Protein AF-A0A933F897-F1 (afdb_monomer_lite)

Foldseek 3Di:
DDDDDDDDDDDPDPPPPPPPADDDDDPPAACQCVDQQQPQPRHQPQDPVDTRNDPVSFAVPPPDDDPEPPRGPDHPACVSQLHPSHQVAQDPLNLAGHDVLLCQACQQPPLQNWQCADDPVQGNNFHGTGDSVCRNGPLSFADNSFEADPVGTAPPRGHDFFVSSVQSCQCCPPDNHRLVVQLVAPFFFCQVPDGPLDDSPCPLPQQSCACPDVHSNHDTPQQQASRSRAHADPDDDAPFFDGSRRAQHKFWDWDFDAQQDDIDIDIDHSNPRPGDTQVRSVLSNQAVSHHHDAADPVRDGRDGLCNQQRPNHPAHQQRPAFAPCQPPDPVVDDPPDGRGGHDYPQVFQAELDPVDTDNGHYNEPNNGVDHPVD

pLDDT: mean 85.96, std 16.05, range [32.41, 97.12]

Sequence (374 aa):
MTRGARGIGIAVLAAALVAGGARPAGPTGGVYPQARHGNPTTGVNRTAEWPVGSCEQCHVQHGGGSPNAFALFAPNTNALCATAGCHGAPAANRIYQGPATYDGSSHATSTVVVWPGPDPTVDGSAPPAKRSGDAGKCVNCHTPHGYADGMGLIPSQVFSREEKLCVVCHDGSPAAENVKADLAKTYRHPTGTVTGRHDQAEDGTAARYGASPTNNRHAECVDCHNVHVARADAGPLPPPAASNRLLGVGRVAVTNGAAGMVLLYTYRGPADLSPAQEYEVCFKCHSSWTTLPAGTPSGGTPRDKALQFNPNNPSYHPVEAAGKNPNISAGAFVNNWGPAKLMYCTDCHTSDSTALRGPHGSLYNYILKLDYRA

Structure (mmCIF, N/CA/C/O backbone):
data_AF-A0A933F897-F1
#
_entry.id   AF-A0A933F897-F1
#
loop_
_atom_site.group_PDB
_atom_site.id
_atom_site.type_symbol
_atom_site.label_atom_id
_atom_site.label_alt_id
_atom_site.label_comp_id
_atom_site.label_asym_id
_atom_site.label_entity_id
_atom_site.label_seq_id
_atom_site.pdbx_PDB_ins_code
_atom_site.Cartn_x
_atom_site.Cartn_y
_atom_site.Cartn_z
_atom_site.occupancy
_atom_site.B_iso_or_equiv
_atom_site.auth_seq_id
_atom_site.auth_comp_id
_atom_site.auth_asym_id
_atom_site.auth_atom_id
_atom_site.pdbx_PDB_mod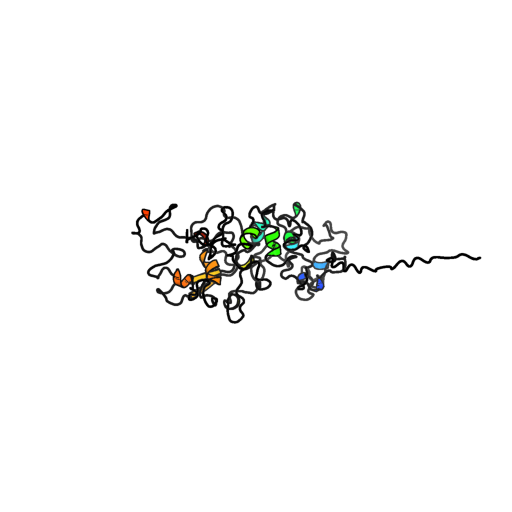el_num
ATOM 1 N N . MET A 1 1 ? -38.521 -41.770 -70.990 1.00 45.47 1 MET A N 1
ATOM 2 C CA . MET A 1 1 ? -37.197 -42.326 -70.644 1.00 45.47 1 MET A CA 1
ATOM 3 C C . MET A 1 1 ? -36.180 -41.209 -70.747 1.00 45.47 1 MET A C 1
ATOM 5 O O . MET A 1 1 ? -35.883 -40.839 -71.866 1.00 45.47 1 MET A O 1
ATOM 9 N N . THR A 1 2 ? -35.707 -40.674 -69.621 1.00 37.12 2 THR A N 1
ATOM 10 C CA . THR A 1 2 ? -34.327 -40.192 -69.401 1.00 37.12 2 THR A CA 1
ATOM 11 C C . THR A 1 2 ? -34.228 -39.674 -67.966 1.00 37.12 2 THR A C 1
ATOM 13 O O . THR A 1 2 ? -35.107 -38.979 -67.467 1.00 37.12 2 THR A O 1
ATOM 16 N N . ARG A 1 3 ? -33.184 -40.139 -67.279 1.00 37.88 3 ARG A N 1
ATOM 17 C CA . ARG A 1 3 ? -32.820 -39.847 -65.889 1.00 37.88 3 ARG A CA 1
ATOM 18 C C . ARG A 1 3 ? -31.933 -38.599 -65.818 1.00 37.88 3 ARG A C 1
ATOM 20 O O . ARG A 1 3 ? -31.200 -38.332 -66.762 1.00 37.88 3 ARG A O 1
ATOM 27 N N . GLY A 1 4 ? -31.870 -38.002 -64.626 1.00 33.34 4 GLY A N 1
ATOM 28 C CA . GLY A 1 4 ? -30.738 -37.196 -64.141 1.00 33.34 4 GLY A CA 1
ATOM 29 C C . GLY A 1 4 ? -31.162 -35.781 -63.739 1.00 33.34 4 GLY A C 1
ATOM 30 O O . GLY A 1 4 ? -31.937 -35.163 -64.446 1.00 33.34 4 GLY A O 1
ATOM 31 N N . ALA A 1 5 ? -30.739 -35.192 -62.626 1.00 37.66 5 ALA A N 1
ATOM 32 C CA . ALA A 1 5 ? -29.882 -35.622 -61.531 1.00 37.66 5 ALA A CA 1
ATOM 33 C C . ALA A 1 5 ? -30.253 -34.763 -60.304 1.00 37.66 5 ALA A C 1
ATOM 35 O O . ALA A 1 5 ? -30.654 -33.609 -60.446 1.00 37.66 5 ALA A O 1
ATOM 36 N N . ARG A 1 6 ? -30.146 -35.327 -59.096 1.00 42.31 6 ARG A N 1
ATOM 37 C CA . ARG A 1 6 ? -30.363 -34.602 -57.836 1.00 42.31 6 ARG A CA 1
ATOM 38 C C . ARG A 1 6 ? -29.126 -33.753 -57.529 1.00 42.31 6 ARG A C 1
ATOM 40 O O . ARG A 1 6 ? -28.065 -34.313 -57.277 1.00 42.31 6 ARG A O 1
ATOM 47 N N . GLY A 1 7 ? -29.272 -32.430 -57.530 1.00 34.19 7 GLY A N 1
ATOM 48 C CA . GLY A 1 7 ? -28.288 -31.504 -56.970 1.00 34.19 7 GLY A CA 1
ATOM 49 C C . GLY A 1 7 ? -28.563 -31.288 -55.484 1.00 34.19 7 GLY A C 1
ATOM 50 O O . GLY A 1 7 ? -29.601 -30.743 -55.120 1.00 34.19 7 GLY A O 1
ATOM 51 N N . ILE A 1 8 ? -27.651 -31.748 -54.629 1.00 39.06 8 ILE A N 1
ATOM 52 C CA . ILE A 1 8 ? -27.631 -31.460 -53.192 1.00 39.06 8 ILE A CA 1
ATOM 53 C C . ILE A 1 8 ? -26.951 -30.097 -53.024 1.00 39.06 8 ILE A C 1
ATOM 55 O O . ILE A 1 8 ? -25.754 -29.970 -53.269 1.00 39.06 8 ILE A O 1
ATOM 59 N N . GLY A 1 9 ? -27.714 -29.072 -52.642 1.00 33.84 9 GLY A N 1
ATOM 60 C CA . GLY A 1 9 ? -27.171 -27.770 -52.261 1.00 33.84 9 GLY A CA 1
ATOM 61 C C . GLY A 1 9 ? -26.610 -27.829 -50.842 1.00 33.84 9 GLY A C 1
ATOM 62 O O . GLY A 1 9 ? -27.370 -27.912 -49.881 1.00 33.84 9 GLY A O 1
ATOM 63 N N . ILE A 1 10 ? -25.285 -27.801 -50.711 1.00 37.53 10 ILE A N 1
ATOM 64 C CA . ILE A 1 10 ? -24.594 -27.620 -49.431 1.00 37.53 10 ILE A CA 1
ATOM 65 C C . ILE A 1 10 ? -24.636 -26.125 -49.103 1.00 37.53 10 ILE A C 1
ATOM 67 O O . ILE A 1 10 ? -23.970 -25.320 -49.752 1.00 37.53 10 ILE A O 1
ATOM 71 N N . ALA A 1 11 ? -25.436 -25.747 -48.106 1.00 36.59 11 ALA A N 1
ATOM 72 C CA . ALA A 1 11 ? -25.393 -24.414 -47.521 1.00 36.59 11 ALA A CA 1
ATOM 73 C C . ALA A 1 11 ? -24.125 -24.293 -46.662 1.00 36.59 11 ALA A C 1
ATOM 75 O O . ALA A 1 11 ? -24.019 -24.904 -45.599 1.00 36.59 11 ALA A O 1
ATOM 76 N N . VAL A 1 12 ? -23.146 -23.520 -47.134 1.00 36.25 12 VAL A N 1
ATOM 77 C CA . VAL A 1 12 ? -21.970 -23.140 -46.345 1.00 36.25 12 VAL A CA 1
ATOM 78 C C . VAL A 1 12 ? -22.403 -22.049 -45.368 1.00 36.25 12 VAL A C 1
ATOM 80 O O . VAL A 1 12 ? -22.526 -20.882 -45.732 1.00 36.25 12 VAL A O 1
ATOM 83 N N . LEU A 1 13 ? -22.667 -22.437 -44.120 1.00 36.25 13 LEU A N 1
ATOM 84 C CA . LEU A 1 13 ? -22.818 -21.498 -43.013 1.00 36.25 13 LEU A CA 1
ATOM 85 C C . LEU A 1 13 ? -21.415 -20.989 -42.645 1.00 36.25 13 LEU A C 1
ATOM 87 O O . LEU A 1 13 ? -20.640 -21.686 -41.990 1.00 36.25 13 LEU A O 1
ATOM 91 N N . ALA A 1 14 ? -21.064 -19.786 -43.096 1.00 34.56 14 ALA A N 1
ATOM 92 C CA . ALA A 1 14 ? -19.875 -19.088 -42.625 1.00 34.56 14 ALA A CA 1
ATOM 93 C C . ALA A 1 14 ? -20.117 -18.629 -41.179 1.00 34.56 14 ALA A C 1
ATOM 95 O O . ALA A 1 14 ? -20.643 -17.546 -40.928 1.00 34.56 14 ALA A O 1
ATOM 96 N N . ALA A 1 15 ? -19.767 -19.479 -40.215 1.00 36.22 15 ALA A N 1
ATOM 97 C CA . ALA A 1 15 ? -19.664 -19.084 -38.820 1.00 36.22 15 ALA A CA 1
ATOM 98 C C . ALA A 1 15 ? -18.455 -18.149 -38.677 1.00 36.22 15 ALA A C 1
ATOM 100 O O . ALA A 1 15 ? -17.307 -18.590 -38.637 1.00 36.22 15 ALA A O 1
ATOM 101 N N . ALA A 1 16 ? -18.713 -16.844 -38.625 1.00 35.09 16 ALA A N 1
ATOM 102 C CA . ALA A 1 16 ? -17.727 -15.869 -38.193 1.00 35.09 16 ALA A CA 1
ATOM 103 C C . ALA A 1 16 ? -17.444 -16.098 -36.699 1.00 35.09 16 ALA A C 1
ATOM 105 O O . ALA A 1 16 ? -18.127 -15.556 -35.831 1.00 35.09 16 ALA A O 1
ATOM 106 N N . LEU A 1 17 ? -16.442 -16.928 -36.392 1.00 32.41 17 LEU A N 1
ATOM 107 C CA . LEU A 1 17 ? -15.796 -16.897 -35.085 1.00 32.41 17 LEU A CA 1
ATOM 108 C C . LEU A 1 17 ? -15.146 -15.519 -34.935 1.00 32.41 17 LEU A C 1
ATOM 110 O O . LEU A 1 17 ? -14.070 -15.262 -35.477 1.00 32.41 17 LEU A O 1
ATOM 114 N N . VAL A 1 18 ? -15.784 -14.634 -34.173 1.00 37.69 18 VAL A N 1
ATOM 115 C CA . VAL A 1 18 ? -15.101 -13.479 -33.590 1.00 37.69 18 VAL A CA 1
ATOM 116 C C . VAL A 1 18 ? -14.197 -14.028 -32.489 1.00 37.69 18 VAL A C 1
ATOM 118 O O . VAL A 1 18 ? -14.556 -14.085 -31.317 1.00 37.69 18 VAL A O 1
ATOM 121 N N . ALA A 1 19 ? -13.019 -14.500 -32.890 1.00 36.09 19 ALA A N 1
ATOM 122 C CA . ALA A 1 19 ? -11.925 -14.776 -31.980 1.00 36.09 19 ALA A CA 1
ATOM 123 C C . ALA A 1 19 ? -11.393 -13.431 -31.464 1.00 36.09 19 ALA A C 1
ATOM 125 O O . ALA A 1 19 ? -10.457 -12.855 -32.016 1.00 36.09 19 ALA A O 1
ATOM 126 N N . GLY A 1 20 ? -12.007 -12.919 -30.398 1.00 37.62 20 GLY A N 1
ATOM 127 C CA . GLY A 1 20 ? -11.440 -11.876 -29.546 1.00 37.62 20 GLY A CA 1
ATOM 128 C C . GLY A 1 20 ? -10.294 -12.439 -28.707 1.00 37.62 20 GLY A C 1
ATOM 129 O O . GLY A 1 20 ? -10.369 -12.457 -27.486 1.00 37.62 20 GLY A O 1
ATOM 130 N N . GLY A 1 21 ? -9.262 -12.972 -29.360 1.00 36.97 21 GLY A N 1
ATOM 131 C CA . GLY A 1 21 ? -8.013 -13.334 -28.705 1.00 36.97 21 GLY A CA 1
ATOM 132 C C . GLY A 1 21 ? -7.149 -12.088 -28.577 1.00 36.97 21 GLY A C 1
ATOM 133 O O . GLY A 1 21 ? -6.822 -11.461 -29.588 1.00 36.97 21 GLY A O 1
ATOM 134 N N . ALA A 1 22 ? -6.770 -11.727 -27.351 1.00 45.41 22 ALA A N 1
ATOM 135 C CA . ALA A 1 22 ? -5.678 -10.793 -27.117 1.00 45.41 22 ALA A CA 1
ATOM 136 C C . ALA A 1 22 ? -4.464 -11.257 -27.938 1.00 45.41 22 ALA A C 1
ATOM 138 O O . ALA A 1 22 ? -3.959 -12.367 -27.763 1.00 45.41 22 ALA A O 1
ATOM 139 N N . ARG A 1 23 ? -4.044 -10.439 -28.907 1.00 37.47 23 ARG A N 1
ATOM 140 C CA . ARG A 1 23 ? -2.902 -10.758 -29.765 1.00 37.47 23 ARG A CA 1
ATOM 141 C C . ARG A 1 23 ? -1.636 -10.764 -28.901 1.00 37.47 23 ARG A C 1
ATOM 143 O O . ARG A 1 23 ? -1.352 -9.735 -28.286 1.00 37.47 23 ARG A O 1
ATOM 150 N N . PRO A 1 24 ? -0.845 -11.851 -28.868 1.00 41.50 24 PRO A N 1
ATOM 151 C CA . PRO A 1 24 ? 0.488 -11.774 -28.297 1.00 41.50 24 PRO A CA 1
ATOM 152 C C . PRO A 1 24 ? 1.310 -10.815 -29.164 1.00 41.50 24 PRO A C 1
ATOM 154 O O . PRO A 1 24 ? 1.259 -10.869 -30.395 1.00 41.50 24 PRO A O 1
ATOM 157 N N . ALA A 1 25 ? 2.004 -9.888 -28.506 1.00 40.69 25 ALA A N 1
ATOM 158 C CA . ALA A 1 25 ? 2.788 -8.840 -29.140 1.00 40.69 25 ALA A CA 1
ATOM 159 C C . ALA A 1 25 ? 3.756 -9.420 -30.188 1.00 40.69 25 ALA A C 1
ATOM 161 O O . ALA A 1 25 ? 4.608 -10.250 -29.873 1.00 40.69 25 ALA A O 1
ATOM 162 N N . GLY A 1 26 ? 3.607 -8.974 -31.437 1.00 34.28 26 GLY A N 1
ATOM 163 C CA . GLY A 1 26 ? 4.584 -9.215 -32.493 1.00 34.28 26 GLY A CA 1
ATOM 164 C C . GLY A 1 26 ? 5.838 -8.342 -32.326 1.00 34.28 26 GLY A C 1
ATOM 165 O O . GLY A 1 26 ? 5.839 -7.416 -31.511 1.00 34.28 26 GLY A O 1
ATOM 166 N N . PRO A 1 27 ? 6.893 -8.583 -33.129 1.00 38.44 27 PRO A N 1
ATOM 167 C CA . PRO A 1 27 ? 8.200 -7.922 -33.010 1.00 38.44 27 PRO A CA 1
ATOM 168 C C . PRO A 1 27 ? 8.168 -6.421 -33.345 1.00 38.44 27 PRO A C 1
ATOM 170 O O . PRO A 1 27 ? 9.154 -5.721 -33.150 1.00 38.44 27 PRO A O 1
ATOM 173 N N . THR A 1 28 ? 7.030 -5.913 -33.820 1.00 38.84 28 THR A N 1
ATOM 174 C CA . THR A 1 28 ? 6.730 -4.489 -33.968 1.00 38.84 28 THR A CA 1
ATOM 175 C C . THR A 1 28 ? 5.799 -4.037 -32.839 1.00 38.84 28 THR A C 1
ATOM 177 O O . THR A 1 28 ? 4.577 -4.030 -32.970 1.00 38.84 28 THR A O 1
ATOM 180 N N . GLY A 1 29 ? 6.400 -3.663 -31.713 1.00 46.06 29 GLY A N 1
ATOM 181 C CA . GLY A 1 29 ? 6.014 -2.457 -30.980 1.00 46.06 29 GLY A CA 1
ATOM 182 C C . GLY A 1 29 ? 4.789 -2.462 -30.067 1.00 46.06 29 GLY A C 1
ATOM 183 O O . GLY A 1 29 ? 4.593 -1.432 -29.440 1.00 46.06 29 GLY A O 1
ATOM 184 N N . GLY A 1 30 ? 4.015 -3.545 -29.920 1.00 72.75 30 GLY A N 1
ATOM 185 C CA . GLY A 1 30 ? 2.978 -3.671 -28.872 1.00 72.75 30 GLY A CA 1
ATOM 186 C C . GLY A 1 30 ? 2.234 -2.360 -28.542 1.00 72.75 30 GLY A C 1
ATOM 187 O O . GLY A 1 30 ? 1.770 -1.659 -29.436 1.00 72.75 30 GLY A O 1
ATOM 188 N N . VAL A 1 31 ? 2.171 -2.003 -27.257 1.00 90.75 31 VAL A N 1
ATOM 189 C CA . VAL A 1 31 ? 1.719 -0.677 -26.787 1.00 90.75 31 VAL A CA 1
ATOM 190 C C . VAL A 1 31 ? 2.885 0.236 -26.385 1.00 90.75 31 VAL A C 1
ATOM 192 O O . VAL A 1 31 ? 2.681 1.287 -25.780 1.00 90.75 31 VAL A O 1
ATOM 195 N N . TYR A 1 32 ? 4.120 -0.144 -26.724 1.00 93.44 32 TYR A N 1
ATOM 196 C CA . TYR A 1 32 ? 5.330 0.506 -26.222 1.00 93.44 32 TYR A CA 1
ATOM 197 C C . TYR A 1 32 ? 5.443 1.991 -26.593 1.00 93.44 32 TYR A C 1
ATOM 199 O O . TYR A 1 32 ? 5.700 2.778 -25.684 1.00 93.44 32 TYR A O 1
ATOM 207 N N . PRO A 1 33 ? 5.174 2.429 -27.843 1.00 92.00 33 PRO A N 1
ATOM 208 C CA . PRO A 1 33 ? 5.218 3.853 -28.194 1.00 92.00 33 PRO A CA 1
ATOM 209 C C . PRO A 1 33 ? 4.235 4.726 -27.402 1.00 92.00 33 PRO A C 1
ATOM 211 O O . PRO A 1 33 ? 4.398 5.939 -27.329 1.00 92.00 33 PRO A O 1
ATOM 214 N N . GLN A 1 34 ? 3.192 4.118 -26.833 1.00 92.25 34 GLN A N 1
ATOM 215 C CA . GLN A 1 34 ? 2.189 4.799 -26.016 1.00 92.25 34 GLN A CA 1
ATOM 216 C C . GLN A 1 34 ? 2.521 4.679 -24.518 1.00 92.25 34 GLN A C 1
ATOM 218 O O . GLN A 1 34 ? 2.061 5.471 -23.696 1.00 92.25 34 GLN A O 1
ATOM 223 N N . ALA A 1 35 ? 3.323 3.679 -24.155 1.00 93.50 35 ALA A N 1
ATOM 224 C CA . ALA A 1 35 ? 3.770 3.433 -22.801 1.00 93.50 35 ALA A CA 1
ATOM 225 C C . ALA A 1 35 ? 4.760 4.504 -22.329 1.00 93.50 35 ALA A C 1
ATOM 227 O O . ALA A 1 35 ? 5.479 5.119 -23.117 1.00 93.50 35 ALA A O 1
ATOM 228 N N . ARG A 1 36 ? 4.868 4.675 -21.003 1.00 92.00 36 ARG A N 1
ATOM 229 C CA . ARG A 1 36 ? 5.786 5.664 -20.412 1.00 92.00 36 ARG A CA 1
ATOM 230 C C . ARG A 1 36 ? 7.223 5.472 -20.882 1.00 92.00 36 ARG A C 1
ATOM 232 O O . ARG A 1 36 ? 7.874 6.465 -21.160 1.00 92.00 36 ARG A O 1
ATOM 239 N N . HIS A 1 37 ? 7.702 4.232 -21.005 1.00 94.38 37 HIS A N 1
ATOM 240 C CA . HIS A 1 37 ? 9.071 3.985 -21.463 1.00 94.38 37 HIS A CA 1
ATOM 241 C C . HIS A 1 37 ? 9.303 4.345 -22.928 1.00 94.38 37 HIS A C 1
ATOM 243 O O . HIS A 1 37 ? 10.388 4.825 -23.215 1.00 94.38 37 HIS A O 1
ATOM 249 N N . GLY A 1 38 ? 8.333 4.157 -23.827 1.00 94.56 38 GLY A N 1
ATOM 250 C CA . GLY A 1 38 ? 8.493 4.488 -25.248 1.00 94.56 38 GLY A CA 1
ATOM 251 C C . GLY A 1 38 ? 8.169 5.940 -25.594 1.00 94.56 38 GLY A C 1
ATOM 252 O O . GLY A 1 38 ? 8.179 6.305 -26.766 1.00 94.56 38 GLY A O 1
ATOM 253 N N . ASN A 1 39 ? 7.863 6.781 -24.599 1.00 94.31 39 ASN A N 1
ATOM 254 C CA . ASN A 1 39 ? 7.566 8.187 -24.838 1.00 94.31 39 ASN A CA 1
ATOM 255 C C . ASN A 1 39 ? 8.830 8.931 -25.333 1.00 94.31 39 ASN A C 1
ATOM 257 O O . ASN A 1 39 ? 9.848 8.908 -24.641 1.00 94.31 39 ASN A O 1
ATOM 261 N N . PRO A 1 40 ? 8.776 9.655 -26.465 1.00 95.69 40 PRO A N 1
ATOM 262 C CA . PRO A 1 40 ? 9.951 10.302 -27.058 1.00 95.69 40 PRO A CA 1
ATOM 263 C C . PRO A 1 40 ? 10.465 11.528 -26.284 1.00 95.69 40 PRO A C 1
ATOM 265 O O . PRO A 1 40 ? 11.486 12.106 -26.643 1.00 95.69 40 PRO A O 1
ATOM 268 N N . THR A 1 41 ? 9.756 11.967 -25.244 1.00 94.50 41 THR A N 1
ATOM 269 C CA . THR A 1 41 ? 10.096 13.149 -24.438 1.00 94.50 41 THR A CA 1
ATOM 270 C C . THR A 1 41 ? 10.430 12.778 -22.998 1.00 94.50 41 THR A C 1
ATOM 272 O O . THR A 1 41 ? 11.355 13.336 -22.415 1.00 94.50 41 THR A O 1
ATOM 275 N N . THR A 1 42 ? 9.690 11.836 -22.415 1.00 91.75 42 THR A N 1
ATOM 276 C CA . THR A 1 42 ? 9.798 11.463 -20.994 1.00 91.75 42 THR A CA 1
ATOM 277 C C . THR A 1 42 ? 10.126 9.986 -20.778 1.00 91.75 42 THR A C 1
ATOM 279 O O . THR A 1 42 ? 10.001 9.498 -19.656 1.00 91.75 42 THR A O 1
ATOM 282 N N . GLY A 1 43 ? 10.427 9.249 -21.848 1.00 93.31 43 GLY A N 1
ATOM 283 C CA . GLY A 1 43 ? 10.676 7.814 -21.809 1.00 93.31 43 GLY A CA 1
ATOM 284 C C . GLY A 1 43 ? 12.055 7.434 -21.301 1.00 93.31 43 GLY A C 1
ATOM 285 O O . GLY A 1 43 ? 12.746 8.218 -20.651 1.00 93.31 43 GLY A O 1
ATOM 286 N N . VAL A 1 44 ? 12.447 6.189 -21.572 1.00 92.94 44 VAL A N 1
ATOM 287 C CA . VAL A 1 44 ? 13.756 5.684 -21.144 1.00 92.94 44 VAL A CA 1
ATOM 288 C C . VAL A 1 44 ? 14.873 6.521 -21.765 1.00 92.94 44 VAL A C 1
ATOM 290 O O . VAL A 1 44 ? 14.842 6.829 -22.954 1.00 92.94 44 VAL A O 1
ATOM 293 N N . ASN A 1 45 ? 15.853 6.909 -20.954 1.00 93.06 45 ASN A N 1
ATOM 294 C CA . ASN A 1 45 ? 16.939 7.794 -21.367 1.00 93.06 45 ASN A CA 1
ATOM 295 C C . ASN A 1 45 ? 18.230 7.426 -20.624 1.00 93.06 45 ASN A C 1
ATOM 297 O O . ASN A 1 45 ? 18.683 8.132 -19.726 1.00 93.06 45 ASN A O 1
ATOM 301 N N . ARG A 1 46 ? 18.779 6.253 -20.947 1.00 91.00 46 ARG A N 1
ATOM 302 C CA . ARG A 1 46 ? 20.001 5.725 -20.328 1.00 91.00 46 ARG A CA 1
ATOM 303 C C . ARG A 1 46 ? 21.251 6.418 -20.871 1.00 91.00 46 ARG A C 1
ATOM 305 O O . ARG A 1 46 ? 22.207 6.618 -20.129 1.00 91.00 46 ARG A O 1
ATOM 312 N N . THR A 1 47 ? 21.269 6.729 -22.166 1.00 89.69 47 THR A N 1
ATOM 313 C CA . THR A 1 47 ? 22.411 7.333 -22.866 1.00 89.69 47 THR A CA 1
ATOM 314 C C . THR A 1 47 ? 21.951 8.409 -23.845 1.00 89.69 47 THR A C 1
ATOM 316 O O . THR A 1 47 ? 20.878 8.295 -24.435 1.00 89.69 47 THR A O 1
ATOM 319 N N . ALA A 1 48 ? 22.801 9.419 -24.050 1.00 92.19 48 ALA A N 1
ATOM 320 C CA . ALA A 1 48 ? 22.601 10.484 -25.032 1.00 92.19 48 ALA A CA 1
ATOM 321 C C . ALA A 1 48 ? 22.882 10.047 -26.484 1.00 92.19 48 ALA A C 1
ATOM 323 O O . ALA A 1 48 ? 22.595 10.797 -27.410 1.00 92.19 48 ALA A O 1
ATOM 324 N N . GLU A 1 49 ? 23.455 8.854 -26.687 1.00 90.81 49 GLU A N 1
ATOM 325 C CA . GLU A 1 49 ? 23.732 8.294 -28.020 1.00 90.81 49 GLU A CA 1
ATOM 326 C C . GLU A 1 49 ? 22.449 7.985 -28.805 1.00 90.81 49 GLU A C 1
ATOM 328 O O . GLU A 1 49 ? 22.437 8.057 -30.031 1.00 90.81 49 GLU A O 1
ATOM 333 N N . TRP A 1 50 ? 21.359 7.680 -28.097 1.00 91.94 50 TRP A N 1
ATOM 334 C CA . TRP A 1 50 ? 20.087 7.284 -28.690 1.00 91.94 50 TRP A CA 1
ATOM 335 C C . TRP A 1 50 ? 18.963 8.230 -28.265 1.00 91.94 50 TRP A C 1
ATOM 337 O O . TRP A 1 50 ? 19.011 8.781 -27.161 1.00 91.94 50 TRP A O 1
ATOM 347 N N . PRO A 1 51 ? 17.917 8.407 -29.093 1.00 94.69 51 PRO A N 1
ATOM 348 C CA . PRO A 1 51 ? 16.752 9.193 -28.709 1.00 94.69 51 PRO A CA 1
ATOM 349 C C . PRO A 1 51 ? 16.099 8.684 -27.416 1.00 94.69 51 PRO A C 1
ATOM 351 O O . PRO A 1 51 ? 16.139 7.491 -27.091 1.00 94.69 51 PRO A O 1
ATOM 354 N N . VAL A 1 52 ? 15.462 9.593 -26.680 1.00 94.94 52 VAL A N 1
ATOM 355 C CA . VAL A 1 52 ? 14.623 9.241 -25.526 1.00 94.94 52 VAL A CA 1
ATOM 356 C C . VAL A 1 52 ? 13.488 8.326 -25.992 1.00 94.94 52 VAL A C 1
ATOM 358 O O . VAL A 1 52 ? 12.902 8.543 -27.049 1.00 94.94 52 VAL A O 1
ATOM 361 N N . GLY A 1 53 ? 13.196 7.283 -25.217 1.00 93.88 53 GLY A N 1
ATOM 362 C CA . GLY A 1 53 ? 12.145 6.308 -25.516 1.00 93.88 53 GLY A CA 1
ATOM 363 C C . GLY A 1 53 ? 12.460 5.330 -26.650 1.00 93.88 53 GLY A C 1
ATOM 364 O O . GLY A 1 53 ? 11.589 4.557 -27.044 1.00 93.88 53 GLY A O 1
ATOM 365 N N . SER A 1 54 ? 13.689 5.339 -27.172 1.00 93.00 54 SER A N 1
ATOM 366 C CA . SER A 1 54 ? 14.111 4.410 -28.220 1.00 93.00 54 SER A CA 1
ATOM 367 C C . SER A 1 54 ? 14.386 3.006 -27.676 1.00 93.00 54 SER A C 1
ATOM 369 O O . SER A 1 54 ? 14.804 2.841 -26.527 1.00 93.00 54 SER A O 1
ATOM 371 N N . CYS A 1 55 ? 14.228 1.981 -28.519 1.00 92.00 55 CYS A N 1
ATOM 372 C CA . CYS A 1 55 ? 14.504 0.587 -28.142 1.00 92.00 55 CYS A CA 1
ATOM 373 C C . CYS A 1 55 ? 15.976 0.379 -27.744 1.00 92.00 55 CYS A C 1
ATOM 375 O O . CYS A 1 55 ? 16.285 -0.440 -26.878 1.00 92.00 55 CYS A O 1
ATOM 377 N N . GLU A 1 56 ? 16.879 1.165 -28.324 1.00 91.12 56 GLU A N 1
ATOM 378 C CA . GLU A 1 56 ? 18.330 1.136 -28.131 1.00 91.12 56 GLU A CA 1
ATOM 379 C C . GLU A 1 56 ? 18.763 1.582 -26.727 1.00 91.12 56 GLU A C 1
ATOM 381 O O . GLU A 1 56 ? 19.871 1.299 -26.264 1.00 91.12 56 GLU A O 1
ATOM 386 N N . GLN A 1 57 ? 17.849 2.214 -25.985 1.00 91.56 57 GLN A N 1
ATOM 387 C CA . GLN A 1 57 ? 18.056 2.519 -24.575 1.00 91.56 57 GLN A CA 1
ATOM 388 C C . GLN A 1 57 ? 18.138 1.234 -23.730 1.00 91.56 57 GLN A C 1
ATOM 390 O O . GLN A 1 57 ? 18.836 1.222 -22.712 1.00 91.56 57 GLN A O 1
ATOM 395 N N . CYS A 1 58 ? 17.502 0.139 -24.178 1.00 91.50 58 CYS A N 1
ATOM 396 C CA . CYS A 1 58 ? 17.510 -1.175 -23.524 1.00 91.50 58 CYS A CA 1
ATOM 397 C C . CYS A 1 58 ? 18.212 -2.276 -24.343 1.00 91.50 58 CYS A C 1
ATOM 399 O O . CYS A 1 58 ? 18.815 -3.179 -23.756 1.00 91.50 58 CYS A O 1
ATOM 401 N N . HIS A 1 59 ? 18.155 -2.205 -25.675 1.00 90.50 59 HIS A N 1
ATOM 402 C CA . HIS A 1 59 ? 18.639 -3.244 -26.583 1.00 90.50 59 HIS A CA 1
ATOM 403 C C . HIS A 1 59 ? 19.853 -2.780 -27.395 1.00 90.50 59 HIS A C 1
ATOM 405 O O . HIS A 1 59 ? 19.785 -1.794 -28.112 1.00 90.50 59 HIS A O 1
ATOM 411 N N . VAL A 1 60 ? 20.956 -3.523 -27.365 1.00 86.12 60 VAL A N 1
ATOM 412 C CA . VAL A 1 60 ? 22.151 -3.235 -28.174 1.00 86.12 60 VAL A CA 1
ATOM 413 C C . VAL A 1 60 ? 22.076 -3.997 -29.493 1.00 86.12 60 VAL A C 1
ATOM 415 O O . VAL A 1 60 ? 22.652 -5.067 -29.687 1.00 86.12 60 VAL A O 1
ATOM 418 N N . GLN A 1 61 ? 21.288 -3.458 -30.414 1.00 68.69 61 GLN A N 1
ATOM 419 C CA . GLN A 1 61 ? 21.199 -3.969 -31.774 1.00 68.69 61 GLN A CA 1
ATOM 420 C C . GLN A 1 61 ? 22.336 -3.302 -32.562 1.00 68.69 61 GLN A C 1
ATOM 422 O O . GLN A 1 61 ? 22.462 -2.086 -32.529 1.00 68.69 61 GLN A O 1
ATOM 427 N N . HIS A 1 62 ? 23.194 -4.094 -33.216 1.00 62.16 62 HIS A N 1
ATOM 428 C CA . HIS A 1 62 ? 24.313 -3.665 -34.086 1.00 62.16 62 HIS A CA 1
ATOM 429 C C . HIS A 1 62 ? 25.729 -3.514 -33.485 1.00 62.16 62 HIS A C 1
ATOM 431 O O . HIS A 1 62 ? 26.660 -3.243 -34.238 1.00 62.16 62 HIS A O 1
ATOM 437 N N . GLY A 1 63 ? 25.955 -3.814 -32.201 1.00 55.03 63 GLY A N 1
ATOM 438 C CA . GLY A 1 63 ? 27.303 -3.841 -31.605 1.00 55.03 63 GLY A CA 1
ATOM 439 C C . GLY A 1 63 ? 27.756 -5.241 -31.180 1.00 55.03 63 GLY A C 1
ATOM 440 O O . GLY A 1 63 ? 27.473 -5.648 -30.061 1.00 55.03 63 GLY A O 1
ATOM 441 N N . GLY A 1 64 ? 28.442 -5.987 -32.054 1.00 57.09 64 GLY A N 1
ATOM 442 C CA . GLY A 1 64 ? 29.344 -7.093 -31.667 1.00 57.09 64 GLY A CA 1
ATOM 443 C C . GLY A 1 64 ? 28.788 -8.268 -30.843 1.00 57.09 64 GLY A C 1
ATOM 444 O O . GLY A 1 64 ? 29.584 -9.008 -30.277 1.00 57.09 64 GLY A O 1
ATOM 445 N N . GLY A 1 65 ? 27.466 -8.458 -30.781 1.00 60.75 65 GLY A N 1
ATOM 446 C CA . GLY A 1 65 ? 26.817 -9.507 -29.989 1.00 60.75 65 GLY A CA 1
ATOM 447 C C . GLY A 1 65 ? 26.758 -9.155 -28.501 1.00 60.75 65 GLY A C 1
ATOM 448 O O . GLY A 1 65 ? 27.753 -9.254 -27.788 1.00 60.75 65 GLY A O 1
ATOM 449 N N . SER A 1 66 ? 25.576 -8.783 -27.999 1.00 69.06 66 SER A N 1
ATOM 450 C CA . SER A 1 66 ? 25.380 -8.736 -26.547 1.00 69.06 66 SER A CA 1
ATOM 451 C C . SER A 1 66 ? 25.596 -10.135 -25.967 1.00 69.06 66 SER A C 1
ATOM 453 O O . SER A 1 66 ? 24.975 -11.079 -26.464 1.00 69.06 66 SER A O 1
ATOM 455 N N . PRO A 1 67 ? 26.379 -10.297 -24.886 1.00 77.50 67 PRO A N 1
ATOM 456 C CA . PRO A 1 67 ? 26.426 -11.565 -24.165 1.00 77.50 67 PRO A CA 1
ATOM 457 C C . PRO A 1 67 ? 25.101 -11.861 -23.438 1.00 77.50 67 PRO A C 1
ATOM 459 O O . PRO A 1 67 ? 24.910 -12.960 -22.921 1.00 77.50 67 PRO A O 1
ATOM 462 N N . ASN A 1 68 ? 24.183 -10.892 -23.373 1.00 87.56 68 ASN A N 1
ATOM 463 C CA . ASN A 1 68 ? 22.939 -11.005 -22.629 1.00 87.56 68 ASN A CA 1
ATOM 464 C C . ASN A 1 68 ? 21.778 -11.437 -23.531 1.00 87.56 68 ASN A C 1
ATOM 466 O O . ASN A 1 68 ? 21.652 -11.023 -24.687 1.00 87.56 68 ASN A O 1
ATOM 470 N N . ALA A 1 69 ? 20.869 -12.226 -22.957 1.00 85.56 69 ALA A N 1
ATOM 471 C CA . ALA A 1 69 ? 19.626 -12.617 -23.613 1.00 85.56 69 ALA A CA 1
ATOM 472 C C . ALA A 1 69 ? 18.831 -11.393 -24.112 1.00 85.56 69 ALA A C 1
ATOM 474 O O . ALA A 1 69 ? 18.882 -10.318 -23.515 1.00 85.56 69 ALA A O 1
ATOM 475 N N . PHE A 1 70 ? 18.072 -11.574 -25.198 1.00 87.38 70 PHE A N 1
ATOM 476 C CA . PHE A 1 70 ? 17.216 -10.538 -25.805 1.00 87.38 70 PHE A CA 1
ATOM 477 C C . PHE A 1 70 ? 17.964 -9.272 -26.263 1.00 87.38 70 PHE A C 1
ATOM 479 O O . PHE A 1 70 ? 17.370 -8.197 -26.356 1.00 87.38 70 PHE A O 1
ATOM 486 N N . ALA A 1 71 ? 19.268 -9.399 -26.539 1.00 90.19 71 ALA A N 1
ATOM 487 C CA . ALA A 1 71 ? 20.144 -8.292 -26.914 1.00 90.19 71 ALA A CA 1
ATOM 488 C C . ALA A 1 71 ? 20.157 -7.145 -25.887 1.00 90.19 71 ALA A C 1
ATOM 490 O O . ALA A 1 71 ? 20.350 -5.993 -26.253 1.00 90.19 71 ALA A O 1
ATOM 491 N N . LEU A 1 72 ? 19.936 -7.432 -24.603 1.00 91.06 72 LEU A N 1
ATOM 492 C CA . LEU A 1 72 ? 19.927 -6.408 -23.556 1.00 91.06 72 LEU A CA 1
ATOM 493 C C . LEU A 1 72 ? 21.333 -5.840 -23.314 1.00 91.06 72 LEU A C 1
ATOM 495 O O . LEU A 1 72 ? 22.323 -6.567 -23.411 1.00 91.06 72 LEU A O 1
ATOM 499 N N . PHE A 1 73 ? 21.444 -4.562 -22.944 1.00 90.38 73 PHE A N 1
ATOM 500 C CA . PHE A 1 73 ? 22.749 -3.967 -22.599 1.00 90.38 73 PHE A CA 1
ATOM 501 C C . PHE A 1 73 ? 23.345 -4.523 -21.289 1.00 90.38 73 PHE A C 1
ATOM 503 O O . PHE A 1 73 ? 24.536 -4.358 -21.038 1.00 90.38 73 PHE A O 1
ATOM 510 N N . ALA A 1 74 ? 22.533 -5.184 -20.459 1.00 90.81 74 ALA A N 1
ATOM 511 C CA . ALA A 1 74 ? 22.930 -5.816 -19.201 1.00 90.81 74 ALA A CA 1
ATOM 512 C C . ALA A 1 74 ? 22.186 -7.155 -19.002 1.00 90.81 74 ALA A C 1
ATOM 514 O O . ALA A 1 74 ? 21.212 -7.422 -19.716 1.00 90.81 74 ALA A O 1
ATOM 515 N N . PRO A 1 75 ? 22.610 -8.010 -18.049 1.00 91.19 75 PRO A N 1
ATOM 516 C CA . PRO A 1 75 ? 21.904 -9.250 -17.733 1.00 91.19 75 PRO A CA 1
ATOM 517 C C . PRO A 1 75 ? 20.419 -9.022 -17.416 1.00 91.19 75 PRO A C 1
ATOM 519 O O . PRO A 1 75 ? 20.054 -8.006 -16.828 1.00 91.19 75 PRO A O 1
ATOM 522 N N . ASN A 1 76 ? 19.561 -9.991 -17.758 1.00 89.81 76 ASN A N 1
ATOM 523 C CA . ASN A 1 76 ? 18.110 -9.918 -17.532 1.00 89.81 76 ASN A CA 1
ATOM 524 C C . ASN A 1 76 ? 17.728 -10.143 -16.049 1.00 89.81 76 ASN A C 1
ATOM 526 O O . ASN A 1 76 ? 17.145 -11.166 -15.664 1.00 89.81 76 ASN A O 1
ATOM 530 N N . THR A 1 77 ? 18.117 -9.189 -15.209 1.00 92.00 77 THR A N 1
ATOM 531 C CA . THR A 1 77 ? 17.885 -9.132 -13.762 1.00 92.00 77 THR A CA 1
ATOM 532 C C . THR A 1 77 ? 17.394 -7.733 -13.372 1.00 92.00 77 THR A C 1
ATOM 534 O O . THR A 1 77 ? 17.378 -6.824 -14.202 1.00 92.00 77 THR A O 1
ATOM 537 N N . ASN A 1 78 ? 17.037 -7.517 -12.101 1.00 94.44 78 ASN A N 1
ATOM 538 C CA . ASN A 1 78 ? 16.657 -6.181 -11.613 1.00 94.44 78 ASN A CA 1
ATOM 539 C C . ASN A 1 78 ? 17.774 -5.138 -11.791 1.00 94.44 78 ASN A C 1
ATOM 541 O O . ASN A 1 78 ? 17.478 -3.948 -11.873 1.00 94.44 78 ASN A O 1
ATOM 545 N N . ALA A 1 79 ? 19.038 -5.563 -11.925 1.00 91.94 79 ALA A N 1
ATOM 546 C CA . ALA A 1 79 ? 20.163 -4.664 -12.183 1.00 91.94 79 ALA A CA 1
ATOM 547 C C . ALA A 1 79 ? 20.029 -3.911 -13.521 1.00 91.94 79 ALA A C 1
ATOM 549 O O . ALA A 1 79 ? 20.452 -2.759 -13.618 1.00 91.94 79 ALA A O 1
ATOM 550 N N . LEU A 1 80 ? 19.380 -4.514 -14.528 1.00 93.56 80 LEU A N 1
ATOM 551 C CA . LEU A 1 80 ? 19.036 -3.831 -15.778 1.00 93.56 80 LEU A CA 1
ATOM 552 C C . LEU A 1 80 ? 18.182 -2.588 -15.491 1.00 93.56 80 LEU A C 1
ATOM 554 O O . LEU A 1 80 ? 18.503 -1.488 -15.932 1.00 93.56 80 LEU A O 1
ATOM 558 N N . CYS A 1 81 ? 17.120 -2.759 -14.702 1.00 94.81 81 CYS A N 1
ATOM 559 C CA . CYS A 1 81 ? 16.197 -1.689 -14.331 1.00 94.81 81 CYS A CA 1
ATOM 560 C C . CYS A 1 81 ? 16.865 -0.662 -13.406 1.00 94.81 81 CYS A C 1
ATOM 562 O O . CYS A 1 81 ? 16.641 0.537 -13.550 1.00 94.81 81 CYS A O 1
ATOM 564 N N . ALA A 1 82 ? 17.696 -1.130 -12.473 1.00 94.06 82 ALA A N 1
ATOM 565 C CA . ALA A 1 82 ? 18.388 -0.321 -11.472 1.00 94.06 82 ALA A CA 1
ATOM 566 C C . ALA A 1 82 ? 19.622 0.431 -12.009 1.00 94.06 82 ALA A C 1
ATOM 568 O O . ALA A 1 82 ? 20.326 1.085 -11.240 1.00 94.06 82 ALA A O 1
ATOM 569 N N . THR A 1 83 ? 19.896 0.360 -13.313 1.00 91.62 83 THR A N 1
ATOM 570 C CA . THR A 1 83 ? 21.001 1.098 -13.937 1.00 91.62 83 THR A CA 1
ATOM 571 C C . THR A 1 83 ? 20.842 2.608 -13.708 1.00 91.62 83 THR A C 1
ATOM 573 O O . THR A 1 83 ? 19.727 3.141 -13.695 1.00 91.62 83 THR A O 1
ATOM 576 N N . ALA A 1 84 ? 21.961 3.312 -13.511 1.00 83.62 84 ALA A N 1
ATOM 577 C CA . ALA A 1 84 ? 21.971 4.768 -13.373 1.00 83.62 84 ALA A CA 1
ATOM 578 C C . ALA A 1 84 ? 21.259 5.442 -14.562 1.00 83.62 84 ALA A C 1
ATOM 580 O O . ALA A 1 84 ? 21.420 5.029 -15.709 1.00 83.62 84 ALA A O 1
ATOM 581 N N . GLY A 1 85 ? 20.437 6.454 -14.276 1.00 80.31 85 GLY A N 1
ATOM 582 C CA . GLY A 1 85 ? 19.551 7.078 -15.269 1.00 80.31 85 GLY A CA 1
ATOM 583 C C . GLY A 1 85 ? 18.218 6.348 -15.493 1.00 80.31 85 GLY A C 1
ATOM 584 O O . GLY A 1 85 ? 17.375 6.851 -16.227 1.00 80.31 85 GLY A O 1
ATOM 585 N N . CYS A 1 86 ? 17.998 5.195 -14.849 1.00 91.75 86 CYS A N 1
ATOM 586 C CA . CYS A 1 86 ? 16.726 4.461 -14.844 1.00 91.75 86 CYS A CA 1
ATOM 587 C C . CYS A 1 86 ? 16.155 4.378 -13.409 1.00 91.75 86 CYS A C 1
ATOM 589 O O . CYS A 1 86 ? 16.033 5.391 -12.723 1.00 91.75 86 CYS A O 1
ATOM 591 N N . HIS A 1 87 ? 15.839 3.178 -12.910 1.00 94.25 87 HIS A N 1
ATOM 592 C CA . HIS A 1 87 ? 15.287 2.936 -11.568 1.00 94.25 87 HIS A CA 1
ATOM 593 C C . HIS A 1 87 ? 16.371 2.715 -10.496 1.00 94.25 87 HIS A C 1
ATOM 595 O O . HIS A 1 87 ? 16.141 2.029 -9.497 1.00 94.25 87 HIS A O 1
ATOM 601 N N . GLY A 1 88 ? 17.562 3.287 -10.694 1.00 93.81 88 GLY A N 1
ATOM 602 C CA . GLY A 1 88 ? 18.671 3.239 -9.732 1.00 93.81 88 GLY A CA 1
ATOM 603 C C . GLY A 1 88 ? 18.525 4.190 -8.538 1.00 93.81 88 GLY A C 1
ATOM 604 O O . GLY A 1 88 ? 19.334 4.147 -7.617 1.00 93.81 88 GLY A O 1
ATOM 605 N N . ALA A 1 89 ? 17.499 5.044 -8.536 1.00 92.94 89 ALA A N 1
ATOM 606 C CA . ALA A 1 89 ? 17.220 6.023 -7.489 1.00 92.94 89 ALA A CA 1
ATOM 607 C C . ALA A 1 89 ? 15.728 6.003 -7.097 1.00 92.94 89 ALA A C 1
ATOM 609 O O . ALA A 1 89 ? 14.905 5.480 -7.857 1.00 92.94 89 ALA A O 1
ATOM 610 N N . PRO A 1 90 ? 15.355 6.569 -5.931 1.00 93.44 90 PRO A N 1
ATOM 611 C CA . PRO A 1 90 ? 13.956 6.771 -5.572 1.00 93.44 90 PRO A CA 1
ATOM 612 C C . PRO A 1 90 ? 13.181 7.508 -6.671 1.00 93.44 90 PRO A C 1
ATOM 614 O O . PRO A 1 90 ? 13.668 8.491 -7.231 1.00 93.44 90 PRO A O 1
ATOM 617 N N . ALA A 1 91 ? 11.950 7.074 -6.933 1.00 90.44 91 ALA A N 1
ATOM 618 C CA . ALA A 1 91 ? 11.038 7.792 -7.815 1.00 90.44 91 ALA A CA 1
ATOM 619 C C . ALA A 1 91 ? 10.645 9.148 -7.202 1.00 90.44 91 ALA A C 1
ATOM 621 O O . ALA A 1 91 ? 10.644 9.313 -5.980 1.00 90.44 91 ALA A O 1
ATOM 622 N N . ALA A 1 92 ? 10.250 10.113 -8.038 1.00 88.19 92 ALA A N 1
ATOM 623 C CA . ALA A 1 92 ? 9.882 11.460 -7.586 1.00 88.19 92 ALA A CA 1
ATOM 624 C C . ALA A 1 92 ? 8.729 11.460 -6.559 1.00 88.19 92 ALA A C 1
ATOM 626 O O . ALA A 1 92 ? 8.778 12.203 -5.582 1.00 88.19 92 ALA A O 1
ATOM 627 N N . ASN A 1 93 ? 7.741 10.575 -6.736 1.00 86.12 93 ASN A N 1
ATOM 628 C CA . ASN A 1 93 ? 6.615 10.382 -5.811 1.00 86.12 93 ASN A CA 1
ATOM 629 C C . ASN A 1 93 ? 6.965 9.558 -4.557 1.00 86.12 93 ASN A C 1
ATOM 631 O O . ASN A 1 93 ? 6.134 9.404 -3.667 1.00 86.12 93 ASN A O 1
ATOM 635 N N . ARG A 1 94 ? 8.188 9.014 -4.483 1.00 89.69 94 ARG A N 1
ATOM 636 C CA . ARG A 1 94 ? 8.720 8.216 -3.368 1.00 89.69 94 ARG A CA 1
ATOM 637 C C . ARG A 1 94 ? 7.943 6.938 -3.028 1.00 89.69 94 ARG A C 1
ATOM 639 O O . ARG A 1 94 ? 8.206 6.342 -1.984 1.00 89.69 94 ARG A O 1
ATOM 646 N N . ILE A 1 95 ? 7.046 6.480 -3.905 1.00 90.94 95 ILE A N 1
ATOM 647 C CA . ILE A 1 95 ? 6.392 5.168 -3.768 1.00 90.94 95 ILE A CA 1
ATOM 648 C C . ILE A 1 95 ? 7.441 4.069 -3.962 1.00 90.94 95 ILE A C 1
ATOM 650 O O . ILE A 1 95 ? 7.595 3.193 -3.117 1.00 90.94 95 ILE A O 1
ATOM 654 N N . TYR A 1 96 ? 8.233 4.167 -5.029 1.00 94.12 96 TYR A N 1
ATOM 655 C CA . TYR A 1 96 ? 9.464 3.397 -5.167 1.00 94.12 96 TYR A CA 1
ATOM 656 C C . TYR A 1 96 ? 10.625 4.177 -4.542 1.00 94.12 96 TYR A C 1
ATOM 658 O O . TYR A 1 96 ? 10.907 5.311 -4.938 1.00 94.12 96 TYR A O 1
ATOM 666 N N . GLN A 1 97 ? 11.305 3.575 -3.568 1.00 94.31 97 GLN A N 1
ATOM 667 C CA . GLN A 1 97 ? 12.361 4.228 -2.780 1.00 94.31 97 GLN A CA 1
ATOM 668 C C . GLN A 1 97 ? 13.776 3.820 -3.207 1.00 94.31 97 GLN A C 1
ATOM 670 O O . GLN A 1 97 ? 14.748 4.124 -2.523 1.00 94.31 97 GLN A O 1
ATOM 675 N N . GLY A 1 98 ? 13.897 3.184 -4.370 1.00 95.06 98 GLY A N 1
ATOM 676 C CA . GLY A 1 98 ? 15.164 2.722 -4.914 1.00 95.06 98 GLY A CA 1
ATOM 677 C C . GLY A 1 98 ? 15.439 1.241 -4.628 1.00 95.06 98 GLY A C 1
ATOM 678 O O . GLY A 1 98 ? 14.720 0.611 -3.843 1.00 95.06 98 GLY A O 1
ATOM 679 N N . PRO A 1 99 ? 16.491 0.688 -5.260 1.00 95.50 99 PRO A N 1
ATOM 680 C CA . PRO A 1 99 ? 16.766 -0.748 -5.234 1.00 95.50 99 PRO A CA 1
ATOM 681 C C . PRO A 1 99 ? 16.993 -1.284 -3.822 1.00 95.50 99 PRO A C 1
ATOM 683 O O . PRO A 1 99 ? 16.363 -2.255 -3.434 1.00 95.50 99 PRO A O 1
ATOM 686 N N . ALA A 1 100 ? 17.792 -0.589 -3.006 1.00 94.62 100 ALA A N 1
ATOM 687 C CA . ALA A 1 100 ? 18.123 -1.045 -1.654 1.00 94.62 100 ALA A CA 1
ATOM 688 C C . ALA A 1 100 ? 16.887 -1.222 -0.752 1.00 94.62 100 ALA A C 1
ATOM 690 O O . ALA A 1 100 ? 16.832 -2.150 0.052 1.00 94.62 100 ALA A O 1
ATOM 691 N N . THR A 1 101 ? 15.882 -0.351 -0.885 1.00 95.25 101 THR A N 1
ATOM 692 C CA . THR A 1 101 ? 14.628 -0.492 -0.135 1.00 95.25 101 THR A CA 1
ATOM 693 C C . THR A 1 101 ? 13.780 -1.634 -0.687 1.00 95.25 101 THR A C 1
ATOM 695 O O . THR A 1 101 ? 13.245 -2.416 0.099 1.00 95.25 101 THR A O 1
ATOM 698 N N . TYR A 1 102 ? 13.692 -1.758 -2.017 1.00 96.81 102 TYR A N 1
ATOM 699 C CA . TYR A 1 102 ? 12.977 -2.856 -2.666 1.00 96.81 102 TYR A CA 1
ATOM 700 C C . TYR A 1 102 ? 13.558 -4.215 -2.290 1.00 96.81 102 TYR A C 1
ATOM 702 O O . TYR A 1 102 ? 12.800 -5.097 -1.901 1.00 96.81 102 TYR A O 1
ATOM 710 N N . ASP A 1 103 ? 14.880 -4.357 -2.317 1.00 96.06 103 ASP A N 1
ATOM 711 C CA . ASP A 1 103 ? 15.596 -5.598 -2.019 1.00 96.06 103 ASP A CA 1
ATOM 712 C C . ASP A 1 103 ? 15.362 -6.087 -0.576 1.00 96.06 103 ASP A C 1
ATOM 714 O O . ASP A 1 103 ? 15.530 -7.268 -0.290 1.00 96.06 103 ASP A O 1
ATOM 718 N N . GLY A 1 104 ? 14.923 -5.205 0.332 1.00 95.38 104 GLY A N 1
ATOM 719 C CA . GLY A 1 104 ? 14.504 -5.549 1.697 1.00 95.38 104 GLY A CA 1
ATOM 720 C C . GLY A 1 104 ? 13.008 -5.849 1.866 1.00 95.38 104 GLY A C 1
ATOM 721 O O . GLY A 1 104 ? 12.566 -6.142 2.980 1.00 95.38 104 GLY A O 1
ATOM 722 N N . SER A 1 105 ? 12.207 -5.739 0.805 1.00 96.88 105 SER A N 1
ATOM 723 C CA . SER A 1 105 ? 10.767 -6.017 0.833 1.00 96.88 105 SER A CA 1
ATOM 724 C C . SER A 1 105 ? 10.479 -7.521 0.786 1.00 96.88 105 SER A C 1
ATOM 726 O O . SER A 1 105 ? 11.273 -8.323 0.282 1.00 96.88 105 SER A O 1
ATOM 728 N N . SER A 1 106 ? 9.297 -7.930 1.252 1.00 95.94 106 SER A N 1
ATOM 729 C CA . SER A 1 106 ? 8.852 -9.323 1.094 1.00 95.94 106 SER A CA 1
ATOM 730 C C . SER A 1 106 ? 8.649 -9.709 -0.373 1.00 95.94 106 SER A C 1
ATOM 732 O O . SER A 1 106 ? 8.830 -10.874 -0.712 1.00 95.94 106 SER A O 1
ATOM 734 N N . HIS A 1 107 ? 8.327 -8.749 -1.247 1.00 96.31 107 HIS A N 1
ATOM 735 C CA . HIS A 1 107 ? 8.157 -9.017 -2.676 1.00 96.31 107 HIS A CA 1
ATOM 736 C C . HIS A 1 107 ? 9.482 -9.293 -3.387 1.00 96.31 107 HIS A C 1
ATOM 738 O O . HIS A 1 107 ? 9.491 -10.076 -4.328 1.00 96.31 107 HIS A O 1
ATOM 744 N N . ALA A 1 108 ? 10.589 -8.697 -2.938 1.00 96.38 108 ALA A N 1
ATOM 745 C CA . ALA A 1 108 ? 11.909 -8.970 -3.503 1.00 96.38 108 ALA A CA 1
ATOM 746 C C . ALA A 1 108 ? 12.563 -10.231 -2.920 1.00 96.38 108 ALA A C 1
ATOM 748 O O . ALA A 1 108 ? 13.235 -10.967 -3.636 1.00 96.38 108 ALA A O 1
ATOM 749 N N . THR A 1 109 ? 12.382 -10.479 -1.620 1.00 95.62 109 THR A N 1
ATOM 750 C CA . THR A 1 109 ? 13.107 -11.542 -0.900 1.00 95.62 109 THR A CA 1
ATOM 751 C C . THR A 1 109 ? 12.433 -12.910 -0.970 1.00 95.62 109 THR A C 1
ATOM 753 O O . THR A 1 109 ? 13.094 -13.934 -0.799 1.00 95.62 109 THR A O 1
ATOM 756 N N . SER A 1 110 ? 11.121 -12.954 -1.204 1.00 94.38 110 SER A N 1
ATOM 757 C CA . SER A 1 110 ? 10.369 -14.205 -1.225 1.00 94.38 110 SER A CA 1
ATOM 758 C C . SER A 1 110 ? 10.540 -14.951 -2.547 1.00 94.38 110 SER A C 1
ATOM 760 O O . SER A 1 110 ? 10.239 -14.439 -3.626 1.00 94.38 110 SER A O 1
ATOM 762 N N . THR A 1 111 ? 10.949 -16.216 -2.458 1.00 93.62 111 THR A N 1
ATOM 763 C CA . THR A 1 111 ? 11.130 -17.102 -3.618 1.00 93.62 111 THR A CA 1
ATOM 764 C C . THR A 1 111 ? 9.816 -17.529 -4.269 1.00 93.62 111 THR A C 1
ATOM 766 O O . THR A 1 111 ? 9.832 -18.048 -5.383 1.00 93.62 111 THR A O 1
ATOM 769 N N . VAL A 1 112 ? 8.681 -17.311 -3.598 1.00 92.12 112 VAL A N 1
ATOM 770 C CA . VAL A 1 112 ? 7.351 -17.667 -4.111 1.00 92.12 112 VAL A CA 1
ATOM 771 C C . VAL A 1 112 ? 6.655 -16.502 -4.820 1.00 92.12 112 VAL A C 1
ATOM 773 O O . VAL A 1 112 ? 5.566 -16.678 -5.354 1.00 92.12 112 VAL A O 1
ATOM 776 N N . VAL A 1 113 ? 7.279 -15.317 -4.877 1.00 93.81 113 VAL A N 1
ATOM 777 C CA . VAL A 1 113 ? 6.765 -14.156 -5.628 1.00 93.81 113 VAL A CA 1
ATOM 778 C C . VAL A 1 113 ? 7.080 -14.346 -7.105 1.00 93.81 113 VAL A C 1
ATOM 780 O O . VAL A 1 113 ? 7.979 -13.729 -7.673 1.00 93.81 113 VAL A O 1
ATOM 783 N N . VAL A 1 114 ? 6.345 -15.269 -7.709 1.00 94.75 114 VAL A N 1
ATOM 784 C CA . VAL A 1 114 ? 6.415 -15.637 -9.117 1.00 94.75 114 VAL A CA 1
ATOM 785 C C . VAL A 1 114 ? 4.994 -15.585 -9.639 1.00 94.75 114 VAL A C 1
ATOM 787 O O . VAL A 1 114 ? 4.122 -16.270 -9.111 1.00 94.75 114 VAL A O 1
ATOM 790 N N . TRP A 1 115 ? 4.753 -14.769 -10.663 1.00 95.56 115 TRP A N 1
ATOM 791 C CA . TRP A 1 115 ? 3.419 -14.660 -11.250 1.00 95.56 115 TRP A CA 1
ATOM 792 C C . TRP A 1 115 ? 2.929 -16.039 -11.742 1.00 95.56 115 TRP A C 1
ATOM 794 O O . TRP A 1 115 ? 3.587 -16.628 -12.613 1.00 95.56 115 TRP A O 1
ATOM 804 N N . PRO A 1 116 ? 1.800 -16.560 -11.219 1.00 95.56 116 PRO A N 1
ATOM 805 C CA . PRO A 1 116 ? 1.380 -17.943 -11.452 1.00 95.56 116 PRO A CA 1
ATOM 806 C C . PRO A 1 116 ? 0.690 -18.150 -12.807 1.00 95.56 116 PRO A C 1
ATOM 808 O O . PRO A 1 116 ? 0.459 -19.289 -13.208 1.00 95.56 116 PRO A O 1
ATOM 811 N N . GLY A 1 117 ? 0.411 -17.073 -13.545 1.00 94.50 117 GLY A N 1
ATOM 812 C CA . GLY A 1 117 ? -0.323 -17.102 -14.809 1.00 94.50 117 GLY A CA 1
ATOM 813 C C . GLY A 1 117 ? -1.707 -16.464 -14.685 1.00 94.50 117 GLY A C 1
ATOM 814 O O . GLY A 1 117 ? -2.061 -15.968 -13.618 1.00 94.50 117 GLY A O 1
ATOM 815 N N . PRO A 1 118 ? -2.482 -16.429 -15.780 1.00 94.38 118 PRO A N 1
ATOM 816 C CA . PRO A 1 118 ? -3.817 -15.852 -15.761 1.00 94.38 118 PRO A CA 1
ATOM 817 C C . PRO A 1 118 ? -4.776 -16.697 -14.917 1.00 94.38 118 PRO A C 1
ATOM 819 O O . PRO A 1 118 ? -4.804 -17.923 -15.027 1.00 94.38 118 PRO A O 1
ATOM 822 N N . ASP A 1 119 ? -5.618 -16.022 -14.141 1.00 94.69 119 ASP A N 1
ATOM 823 C CA . ASP A 1 119 ? -6.775 -16.614 -13.469 1.00 94.69 119 ASP A CA 1
ATOM 824 C C . ASP A 1 119 ? -8.036 -16.181 -14.232 1.00 94.69 119 ASP A C 1
ATOM 826 O O . ASP A 1 119 ? -8.385 -14.999 -14.192 1.00 94.69 119 ASP A O 1
ATOM 830 N N . PRO A 1 120 ? -8.765 -17.092 -14.905 1.00 92.88 120 PRO A N 1
ATOM 831 C CA . PRO A 1 120 ? -9.981 -16.753 -15.647 1.00 92.88 120 PRO A CA 1
ATOM 832 C C . PRO A 1 120 ? -11.075 -16.074 -14.812 1.00 92.88 120 PRO A C 1
ATOM 834 O O . PRO A 1 120 ? -11.937 -15.401 -15.373 1.00 92.88 120 PRO A O 1
ATOM 837 N N . THR A 1 121 ? -11.053 -16.241 -13.487 1.00 91.62 121 THR A N 1
ATOM 838 C CA . THR A 1 121 ? -12.012 -15.627 -12.558 1.00 91.62 121 THR A CA 1
ATOM 839 C C . THR A 1 121 ? -11.628 -14.204 -12.140 1.00 91.62 121 THR A C 1
ATOM 841 O O . THR A 1 121 ? -12.455 -13.507 -11.556 1.00 91.62 121 THR A O 1
ATOM 844 N N . VAL A 1 122 ? -10.402 -13.759 -12.441 1.00 91.62 122 VAL A N 1
ATOM 845 C CA . VAL A 1 122 ? -9.867 -12.438 -12.064 1.00 91.62 122 VAL A CA 1
ATOM 846 C C . VAL A 1 122 ? -9.388 -11.662 -13.292 1.00 91.62 122 VAL A C 1
ATOM 848 O O . VAL A 1 122 ? -9.863 -10.557 -13.566 1.00 91.62 122 VAL A O 1
ATOM 851 N N . ASP A 1 123 ? -8.454 -12.250 -14.039 1.00 89.69 123 ASP A N 1
ATOM 852 C CA . ASP A 1 123 ? -7.864 -11.711 -15.260 1.00 89.69 123 ASP A CA 1
ATOM 853 C C . ASP A 1 123 ? -7.402 -12.849 -16.187 1.00 89.69 123 ASP A C 1
ATOM 855 O O . ASP A 1 123 ? -6.236 -13.250 -16.213 1.00 89.69 123 ASP A O 1
ATOM 859 N N . GLY A 1 124 ? -8.343 -13.373 -16.977 1.00 90.06 124 GLY A N 1
ATOM 860 C CA . GLY A 1 124 ? -8.064 -14.423 -17.961 1.00 90.06 124 GLY A CA 1
ATOM 861 C C . GLY A 1 124 ? -7.200 -13.965 -19.142 1.00 90.06 124 GLY A C 1
ATOM 862 O O . GLY A 1 124 ? -6.727 -14.805 -19.904 1.00 90.06 124 GLY A O 1
ATOM 863 N N . SER A 1 125 ? -7.000 -12.653 -19.308 1.00 88.88 125 SER A N 1
ATOM 864 C CA . SER A 1 125 ? -6.158 -12.078 -20.363 1.00 88.88 125 SER A CA 1
ATOM 865 C C . SER A 1 125 ? -4.709 -11.858 -19.942 1.00 88.88 125 SER A C 1
ATOM 867 O O . SER A 1 125 ? -3.871 -11.601 -20.807 1.00 88.88 125 SER A O 1
ATOM 869 N N . ALA A 1 126 ? -4.404 -11.970 -18.648 1.00 91.50 126 ALA A N 1
ATOM 870 C CA . ALA A 1 126 ? -3.077 -11.699 -18.125 1.00 91.50 126 ALA A CA 1
ATOM 871 C C . ALA A 1 126 ? -1.987 -12.601 -18.750 1.00 91.50 126 ALA A C 1
ATOM 873 O O . ALA A 1 126 ? -2.268 -13.684 -19.277 1.00 91.50 126 ALA A O 1
ATOM 874 N N . PRO A 1 127 ? -0.709 -12.178 -18.707 1.00 92.06 127 PRO A N 1
ATOM 875 C CA . PRO A 1 127 ? 0.385 -12.937 -19.294 1.00 92.06 127 PRO A CA 1
ATOM 876 C C . PRO A 1 127 ? 0.531 -14.353 -18.711 1.00 92.06 127 PRO A C 1
ATOM 878 O O . PRO A 1 127 ? 0.181 -14.583 -17.550 1.00 92.06 127 PRO A O 1
ATOM 881 N N . PRO A 1 128 ? 1.143 -15.287 -19.465 1.00 94.19 128 PRO A N 1
ATOM 882 C CA . PRO A 1 128 ? 1.485 -16.611 -18.958 1.00 94.19 128 PRO A CA 1
ATOM 883 C C . PRO A 1 128 ? 2.351 -16.571 -17.694 1.00 94.19 128 PRO A C 1
ATOM 885 O O . PRO A 1 128 ? 3.057 -15.591 -17.429 1.00 94.19 128 PRO A O 1
ATOM 888 N N . ALA A 1 129 ? 2.330 -17.686 -16.962 1.00 95.12 129 ALA A N 1
ATOM 889 C CA . ALA A 1 129 ? 3.122 -17.896 -15.758 1.00 95.12 129 ALA A CA 1
ATOM 890 C C . ALA A 1 129 ? 4.610 -17.579 -15.976 1.00 95.12 129 ALA A C 1
ATOM 892 O O . ALA A 1 129 ? 5.186 -17.871 -17.032 1.00 95.12 129 ALA A O 1
ATOM 893 N N . LYS A 1 130 ? 5.239 -16.986 -14.961 1.00 93.81 130 LYS A N 1
ATOM 894 C CA . LYS A 1 130 ? 6.678 -16.699 -14.957 1.00 93.81 130 LYS A CA 1
ATOM 895 C C . LYS A 1 130 ? 7.456 -17.906 -14.446 1.00 93.81 130 LYS A C 1
ATOM 897 O O . LYS A 1 130 ? 6.904 -18.835 -13.860 1.00 93.81 130 LYS A O 1
ATOM 902 N N . ARG A 1 131 ? 8.762 -17.923 -14.712 1.00 92.00 131 ARG A N 1
ATOM 903 C CA . ARG A 1 131 ? 9.635 -19.018 -14.272 1.00 92.00 131 ARG A CA 1
ATOM 904 C C . ARG A 1 131 ? 10.018 -18.808 -12.811 1.00 92.00 131 ARG A C 1
ATOM 906 O O . ARG A 1 131 ? 10.151 -17.674 -12.369 1.00 92.00 131 ARG A O 1
ATOM 913 N N . SER A 1 132 ? 10.304 -19.888 -12.087 1.00 89.69 132 SER A N 1
ATOM 914 C CA . SER A 1 132 ? 10.754 -19.810 -10.687 1.00 89.69 132 SER A CA 1
ATOM 915 C C . SER A 1 132 ? 11.995 -18.926 -10.495 1.00 89.69 132 SER A C 1
ATOM 917 O O . SER A 1 132 ? 12.083 -18.185 -9.524 1.00 89.69 132 SER A O 1
ATOM 919 N N . GLY A 1 133 ? 12.926 -18.931 -11.456 1.00 89.88 133 GLY A N 1
ATOM 920 C CA . GLY A 1 133 ? 14.109 -18.058 -11.458 1.00 89.88 133 GLY A CA 1
ATOM 921 C C . GLY A 1 133 ? 13.824 -16.565 -11.684 1.00 89.88 133 GLY A C 1
ATOM 922 O O . GLY A 1 133 ? 14.758 -15.763 -11.691 1.00 89.88 133 GLY A O 1
ATOM 923 N N . ASP A 1 134 ? 12.562 -16.185 -11.895 1.00 91.88 134 ASP A N 1
ATOM 924 C CA . ASP A 1 134 ? 12.132 -14.791 -11.954 1.00 91.88 134 ASP A CA 1
ATOM 925 C C . ASP A 1 134 ? 11.608 -14.277 -10.610 1.00 91.88 134 ASP A C 1
ATOM 927 O O . ASP A 1 134 ? 11.238 -13.110 -10.544 1.00 91.88 134 ASP A O 1
ATOM 931 N N . ALA A 1 135 ? 11.608 -15.085 -9.542 1.00 94.25 135 ALA A N 1
ATOM 932 C CA . ALA A 1 135 ? 11.153 -14.662 -8.219 1.00 94.25 135 ALA A CA 1
ATOM 933 C C . ALA A 1 135 ? 11.781 -13.326 -7.783 1.00 94.25 135 ALA A C 1
ATOM 935 O O . ALA A 1 135 ? 12.981 -13.104 -7.958 1.00 94.25 135 ALA A O 1
ATOM 936 N N . GLY A 1 136 ? 10.952 -12.414 -7.271 1.00 92.69 136 GLY A N 1
ATOM 937 C CA . GLY A 1 136 ? 11.395 -11.093 -6.807 1.00 92.69 136 GLY A CA 1
ATOM 938 C C . GLY A 1 136 ? 11.894 -10.138 -7.898 1.00 92.69 136 GLY A C 1
ATOM 939 O O . GLY A 1 136 ? 12.380 -9.045 -7.599 1.00 92.69 136 GLY A O 1
ATOM 940 N N . LYS A 1 137 ? 11.780 -10.496 -9.184 1.00 95.00 137 LYS A N 1
ATOM 941 C CA . LYS A 1 137 ? 12.083 -9.559 -10.269 1.00 95.00 137 LYS A CA 1
ATOM 942 C C . LYS A 1 137 ? 10.962 -8.548 -10.475 1.00 95.00 137 LYS A C 1
ATOM 944 O O . LYS A 1 137 ? 9.783 -8.891 -10.386 1.00 95.00 137 LYS A O 1
ATOM 949 N N . CYS A 1 138 ? 11.323 -7.334 -10.893 1.00 95.62 138 CYS A N 1
ATOM 950 C CA . CYS A 1 138 ? 10.371 -6.271 -11.236 1.00 95.62 138 CYS A CA 1
ATOM 951 C C . CYS A 1 138 ? 9.345 -6.739 -12.284 1.00 95.62 138 CYS A C 1
ATOM 953 O O . CYS A 1 138 ? 8.177 -6.357 -12.242 1.00 95.62 138 CYS A O 1
ATOM 955 N N . VAL A 1 139 ? 9.776 -7.607 -13.207 1.00 93.25 139 VAL A N 1
ATOM 956 C CA . VAL A 1 139 ? 8.958 -8.129 -14.313 1.00 93.25 139 VAL A CA 1
ATOM 957 C C . VAL A 1 139 ? 7.898 -9.162 -13.903 1.00 93.25 139 VAL A C 1
ATOM 959 O O . VAL A 1 139 ? 7.148 -9.636 -14.760 1.00 93.25 139 VAL A O 1
ATOM 962 N N . ASN A 1 140 ? 7.805 -9.503 -12.611 1.00 93.94 140 ASN A N 1
ATOM 963 C CA . ASN A 1 140 ? 6.646 -10.225 -12.070 1.00 93.94 140 ASN A CA 1
ATOM 964 C C . ASN A 1 140 ? 5.393 -9.364 -12.011 1.00 93.94 140 ASN A C 1
ATOM 966 O O . ASN A 1 140 ? 4.306 -9.921 -11.964 1.00 93.94 140 ASN A O 1
ATOM 970 N N . CYS A 1 141 ? 5.545 -8.040 -12.024 1.00 94.69 141 CYS A N 1
ATOM 971 C CA . CYS A 1 141 ? 4.432 -7.097 -11.954 1.00 94.69 141 CYS A CA 1
ATOM 972 C C . CYS A 1 141 ? 4.477 -6.107 -13.119 1.00 94.69 141 CYS A C 1
ATOM 974 O O . CYS A 1 141 ? 3.456 -5.800 -13.734 1.00 94.69 141 CYS A O 1
ATOM 976 N N . HIS A 1 142 ? 5.679 -5.624 -13.444 1.00 95.31 142 HIS A N 1
ATOM 977 C CA . HIS A 1 142 ? 5.891 -4.629 -14.481 1.00 95.31 142 HIS A CA 1
ATOM 978 C C . HIS A 1 142 ? 6.179 -5.249 -15.852 1.00 95.31 142 HIS A C 1
ATOM 980 O O . HIS A 1 142 ? 6.798 -6.301 -15.991 1.00 95.31 142 HIS A O 1
ATOM 986 N N . THR A 1 143 ? 5.787 -4.539 -16.898 1.00 93.88 143 THR A N 1
ATOM 987 C CA . THR A 1 143 ? 6.138 -4.790 -18.288 1.00 93.88 143 THR A CA 1
ATOM 988 C C . THR A 1 143 ? 6.848 -3.557 -18.848 1.00 93.88 143 THR A C 1
ATOM 990 O O . THR A 1 143 ? 6.236 -2.500 -19.005 1.00 93.88 143 THR A O 1
ATOM 993 N N . PRO A 1 144 ? 8.144 -3.649 -19.193 1.00 93.38 144 PRO A N 1
ATOM 994 C CA . PRO A 1 144 ? 8.871 -2.504 -19.739 1.00 93.38 144 PRO A CA 1
ATOM 995 C C . PRO A 1 144 ? 8.303 -2.033 -21.087 1.00 93.38 144 PRO A C 1
ATOM 997 O O . PRO A 1 144 ? 8.499 -0.874 -21.450 1.00 93.38 144 PRO A O 1
ATOM 1000 N N . HIS A 1 145 ? 7.569 -2.901 -21.793 1.00 92.94 145 HIS A N 1
ATOM 1001 C CA . HIS A 1 145 ? 6.905 -2.596 -23.061 1.00 92.94 145 HIS A CA 1
ATOM 1002 C C . HIS A 1 145 ? 5.472 -2.057 -22.908 1.00 92.94 145 HIS A C 1
ATOM 1004 O O . HIS A 1 145 ? 4.830 -1.743 -23.908 1.00 92.94 145 HIS A O 1
ATOM 1010 N N . GLY A 1 146 ? 4.971 -1.953 -21.675 1.00 93.69 146 GLY A N 1
ATOM 1011 C CA . GLY A 1 146 ? 3.582 -1.617 -21.389 1.00 93.69 146 GLY A CA 1
ATOM 1012 C C . GLY A 1 146 ? 2.609 -2.762 -21.616 1.00 93.69 146 GLY A C 1
ATOM 1013 O O . GLY A 1 146 ? 2.963 -3.836 -22.111 1.00 93.69 146 GLY A O 1
ATOM 1014 N N . TYR A 1 147 ? 1.377 -2.524 -21.179 1.00 92.88 147 TYR A N 1
ATOM 1015 C CA . TYR A 1 147 ? 0.232 -3.402 -21.374 1.00 92.88 147 TYR A CA 1
ATOM 1016 C C . TYR A 1 147 ? -1.021 -2.558 -21.593 1.00 92.88 147 TYR A C 1
ATOM 1018 O O . TYR A 1 147 ? -1.090 -1.417 -21.133 1.00 92.88 147 TYR A O 1
ATOM 1026 N N . ALA A 1 148 ? -2.009 -3.121 -22.276 1.00 91.62 148 ALA A N 1
ATOM 1027 C CA . ALA A 1 148 ? -3.327 -2.526 -22.398 1.00 91.62 148 ALA A CA 1
ATOM 1028 C C . ALA A 1 148 ? -4.399 -3.601 -22.277 1.00 91.62 148 ALA A C 1
ATOM 1030 O O . ALA A 1 148 ? -4.191 -4.745 -22.676 1.00 91.62 148 ALA A O 1
ATOM 1031 N N . ASP A 1 149 ? -5.548 -3.197 -21.761 1.00 88.00 149 ASP A N 1
ATOM 1032 C CA . ASP A 1 149 ? -6.765 -3.993 -21.716 1.00 88.00 149 ASP A CA 1
ATOM 1033 C C . ASP A 1 149 ? -7.907 -3.253 -22.431 1.00 88.00 149 ASP A C 1
ATOM 1035 O O . ASP A 1 149 ? -7.690 -2.263 -23.136 1.00 88.00 149 ASP A O 1
ATOM 1039 N N . GLY A 1 150 ? -9.144 -3.724 -22.258 1.00 87.12 150 GLY A N 1
ATOM 1040 C CA . GLY A 1 150 ? -10.327 -3.083 -22.840 1.00 87.12 150 GLY A CA 1
ATOM 1041 C C . GLY A 1 150 ? -10.553 -1.629 -22.398 1.00 87.12 150 GLY A C 1
ATOM 1042 O O . GLY A 1 150 ? -11.344 -0.935 -23.029 1.00 87.12 150 GLY A O 1
ATOM 1043 N N . MET A 1 151 ? -9.859 -1.154 -21.356 1.00 87.19 151 MET A N 1
ATOM 1044 C CA . MET A 1 151 ? -9.915 0.228 -20.863 1.00 87.19 151 MET A CA 1
ATOM 1045 C C . MET A 1 151 ? -8.709 1.070 -21.319 1.00 87.19 151 MET A C 1
ATOM 1047 O O . MET A 1 151 ? -8.539 2.205 -20.878 1.00 87.19 151 MET A O 1
ATOM 1051 N N . GLY A 1 152 ? -7.871 0.538 -22.214 1.00 90.19 152 GLY A N 1
ATOM 1052 C CA . GLY A 1 152 ? -6.693 1.212 -22.754 1.00 90.19 152 GLY A CA 1
ATOM 1053 C C . GLY A 1 152 ? -5.409 0.829 -22.023 1.00 90.19 152 GLY A C 1
ATOM 1054 O O . GLY A 1 152 ? -5.301 -0.258 -21.460 1.00 90.19 152 GLY A O 1
ATOM 1055 N N . LEU A 1 153 ? -4.409 1.716 -22.044 1.00 91.25 153 LEU A N 1
ATOM 1056 C CA . LEU A 1 153 ? -3.127 1.476 -21.377 1.00 91.25 153 LEU A CA 1
ATOM 1057 C C . LEU A 1 153 ? -3.307 1.246 -19.881 1.00 91.25 153 LEU A C 1
ATOM 1059 O O . LEU A 1 153 ? -4.026 1.991 -19.208 1.00 91.25 153 LEU A O 1
ATOM 1063 N N . ILE A 1 154 ? -2.608 0.247 -19.358 1.00 90.81 154 ILE A N 1
ATOM 1064 C CA . ILE A 1 154 ? -2.511 0.020 -17.923 1.00 90.81 154 ILE A CA 1
ATOM 1065 C C . ILE A 1 154 ? -1.448 0.978 -17.346 1.00 90.81 154 ILE A C 1
ATOM 1067 O O . ILE A 1 154 ? -0.306 0.991 -17.823 1.00 90.81 154 ILE A O 1
ATOM 1071 N N . PRO A 1 155 ? -1.797 1.813 -16.345 1.00 89.06 155 PRO A N 1
ATOM 1072 C CA . PRO A 1 155 ? -0.863 2.712 -15.677 1.00 89.06 155 PRO A CA 1
ATOM 1073 C C . PRO A 1 155 ? 0.338 1.989 -15.059 1.00 89.06 155 PRO A C 1
ATOM 1075 O O . PRO A 1 155 ? 0.360 0.772 -14.909 1.00 89.06 155 PRO A O 1
ATOM 1078 N N . SER A 1 156 ? 1.363 2.755 -14.678 1.00 89.38 156 SER A N 1
ATOM 1079 C CA . SER A 1 156 ? 2.539 2.240 -13.945 1.00 89.38 156 SER A CA 1
ATOM 1080 C C . SER A 1 156 ? 3.331 1.139 -14.649 1.00 89.38 156 SER A C 1
ATOM 1082 O O . SER A 1 156 ? 4.166 0.499 -14.011 1.00 89.38 156 SER A O 1
ATOM 1084 N N . GLN A 1 157 ? 3.100 0.917 -15.948 1.00 92.06 157 GLN A N 1
ATOM 1085 C CA . GLN A 1 157 ? 3.741 -0.159 -16.699 1.00 92.06 157 GLN A CA 1
ATOM 1086 C C . GLN A 1 157 ? 3.501 -1.532 -16.049 1.00 92.06 157 GLN A C 1
ATOM 1088 O O . GLN A 1 157 ? 4.396 -2.363 -16.090 1.00 92.06 157 GLN A O 1
ATOM 1093 N N . VAL A 1 158 ? 2.357 -1.781 -15.402 1.00 93.75 158 VAL A N 1
ATOM 1094 C CA . VAL A 1 158 ? 1.990 -3.135 -14.940 1.00 93.75 158 VAL A CA 1
ATOM 1095 C C . VAL A 1 158 ? 1.136 -3.849 -15.987 1.00 93.75 158 VAL A C 1
ATOM 1097 O O . VAL A 1 158 ? 0.622 -3.214 -16.905 1.00 93.75 158 VAL A O 1
ATOM 1100 N N . PHE A 1 159 ? 1.031 -5.177 -15.907 1.00 93.25 159 PHE A N 1
ATOM 1101 C CA . PHE A 1 159 ? 0.275 -5.963 -16.896 1.00 93.25 159 PHE A CA 1
ATOM 1102 C C . PHE A 1 159 ? -1.151 -6.328 -16.476 1.00 93.25 159 PHE A C 1
ATOM 1104 O O . PHE A 1 159 ? -1.891 -6.873 -17.285 1.00 93.25 159 PHE A O 1
ATOM 1111 N N . SER A 1 160 ? -1.538 -6.040 -15.235 1.00 92.31 160 SER A N 1
ATOM 1112 C CA . SER A 1 160 ? -2.905 -6.208 -14.743 1.00 92.31 160 SER A CA 1
ATOM 1113 C C . SER A 1 160 ? -3.242 -5.035 -13.826 1.00 92.31 160 SER A C 1
ATOM 1115 O O . SER A 1 160 ? -2.353 -4.499 -13.159 1.00 92.31 160 SER A O 1
ATOM 1117 N N . ARG A 1 161 ? -4.494 -4.574 -13.846 1.00 90.38 161 ARG A N 1
ATOM 1118 C CA . ARG A 1 161 ? -4.913 -3.387 -13.088 1.00 90.38 161 ARG A CA 1
ATOM 1119 C C . ARG A 1 161 ? -5.178 -3.739 -11.631 1.00 90.38 161 ARG A C 1
ATOM 1121 O O . ARG A 1 161 ? -5.943 -4.660 -11.354 1.00 90.38 161 ARG A O 1
ATOM 1128 N N . GLU A 1 162 ? -4.584 -2.944 -10.745 1.00 89.12 162 GLU A N 1
ATOM 1129 C CA . GLU A 1 162 ? -4.964 -2.830 -9.331 1.00 89.12 162 GLU A CA 1
ATOM 1130 C C . GLU A 1 162 ? -5.062 -4.189 -8.629 1.00 89.12 162 GLU A C 1
ATOM 1132 O O . GLU A 1 162 ? -4.119 -4.980 -8.702 1.00 89.12 162 GLU A O 1
ATOM 1137 N N . GLU A 1 163 ? -6.178 -4.487 -7.963 1.00 91.44 163 GLU A N 1
ATOM 1138 C CA . GLU A 1 163 ? -6.368 -5.701 -7.174 1.00 91.44 163 GLU A CA 1
ATOM 1139 C C . GLU A 1 163 ? -6.131 -6.955 -8.004 1.00 91.44 163 GLU A C 1
ATOM 1141 O O . GLU A 1 163 ? -5.625 -7.933 -7.461 1.00 91.44 163 GLU A O 1
ATOM 1146 N N . LYS A 1 164 ? -6.443 -6.946 -9.309 1.00 92.69 164 LYS A N 1
ATOM 1147 C CA . LYS A 1 164 ? -6.272 -8.126 -10.170 1.00 92.69 164 LYS A CA 1
ATOM 1148 C C . LYS A 1 164 ? -4.820 -8.586 -10.223 1.00 92.69 164 LYS A C 1
ATOM 1150 O O . LYS A 1 164 ? -4.566 -9.786 -10.199 1.00 92.69 164 LYS A O 1
ATOM 1155 N N . LEU A 1 165 ? -3.871 -7.650 -10.218 1.00 94.00 165 LEU A N 1
ATOM 1156 C CA . LEU A 1 165 ? -2.446 -7.970 -10.179 1.00 94.00 165 LEU A CA 1
ATOM 1157 C C . LEU A 1 165 ? -2.041 -8.638 -8.859 1.00 94.00 165 LEU A C 1
ATOM 1159 O O . LEU A 1 165 ? -1.126 -9.457 -8.831 1.00 94.00 165 LEU A O 1
ATOM 1163 N N . CYS A 1 166 ? -2.711 -8.279 -7.765 1.00 94.81 166 CYS A N 1
ATOM 1164 C CA . CYS A 1 166 ? -2.380 -8.728 -6.420 1.00 94.81 166 CYS A CA 1
ATOM 1165 C C . CYS A 1 166 ? -3.068 -10.054 -6.071 1.00 94.81 166 CYS A C 1
ATOM 1167 O O . CYS A 1 166 ? -2.417 -10.995 -5.617 1.00 94.81 166 CYS A O 1
ATOM 1169 N N . VAL A 1 167 ? -4.386 -10.145 -6.272 1.00 94.94 167 VAL A N 1
ATOM 1170 C CA . VAL A 1 167 ? -5.203 -11.254 -5.755 1.00 94.94 167 VAL A CA 1
ATOM 1171 C C . VAL A 1 167 ? -4.930 -12.577 -6.454 1.00 94.94 167 VAL A C 1
ATOM 1173 O O . VAL A 1 167 ? -5.185 -13.606 -5.850 1.00 94.94 167 VAL A O 1
ATOM 1176 N N . VAL A 1 168 ? -4.364 -12.569 -7.665 1.00 95.06 168 VAL A N 1
ATOM 1177 C CA . VAL A 1 168 ? -3.924 -13.796 -8.353 1.00 95.06 168 VAL A CA 1
ATOM 1178 C C . VAL A 1 168 ? -2.763 -14.471 -7.622 1.00 95.06 168 VAL A C 1
ATOM 1180 O O . VAL A 1 168 ? -2.618 -15.682 -7.698 1.00 95.06 168 VAL A O 1
ATOM 1183 N N . CYS A 1 169 ? -1.948 -13.707 -6.888 1.00 95.50 169 CYS A N 1
ATOM 1184 C CA . CYS A 1 169 ? -0.916 -14.279 -6.025 1.00 95.50 169 CYS A CA 1
ATOM 1185 C C . CYS A 1 169 ? -1.385 -14.498 -4.579 1.00 95.50 169 CYS A C 1
ATOM 1187 O O . CYS A 1 169 ? -0.771 -15.271 -3.845 1.00 95.50 169 CYS A O 1
ATOM 1189 N N . HIS A 1 170 ? -2.435 -13.782 -4.169 1.00 95.25 170 HIS A N 1
ATOM 1190 C CA . HIS A 1 170 ? -2.973 -13.719 -2.808 1.00 95.25 170 HIS A CA 1
ATOM 1191 C C . HIS A 1 170 ? -4.352 -14.393 -2.685 1.00 95.25 170 HIS A C 1
ATOM 1193 O O . HIS A 1 170 ? -5.225 -13.933 -1.943 1.00 95.25 170 HIS A O 1
ATOM 1199 N N . ASP A 1 171 ? -4.560 -15.488 -3.413 1.00 93.88 171 ASP A N 1
ATOM 1200 C CA . ASP A 1 171 ? -5.755 -16.339 -3.354 1.00 93.88 171 ASP A CA 1
ATOM 1201 C C . ASP A 1 171 ? -5.522 -17.659 -2.593 1.00 93.88 171 ASP A C 1
ATOM 1203 O O . ASP A 1 171 ? -6.372 -18.551 -2.602 1.00 93.88 171 ASP A O 1
ATOM 1207 N N . GLY A 1 172 ? -4.385 -17.776 -1.900 1.00 93.31 172 GLY A N 1
ATOM 1208 C CA . GLY A 1 172 ? -3.941 -18.993 -1.220 1.00 93.31 172 GLY A CA 1
ATOM 1209 C C . GLY A 1 172 ? -2.840 -19.755 -1.965 1.00 93.31 172 GLY A C 1
ATOM 1210 O O . GLY A 1 172 ? -2.294 -20.709 -1.403 1.00 93.31 172 GLY A O 1
ATOM 1211 N N . SER A 1 173 ? -2.474 -19.351 -3.190 1.00 92.12 173 SER A N 1
ATOM 1212 C CA . SER A 1 173 ? -1.241 -19.803 -3.841 1.00 92.12 173 SER A CA 1
ATOM 1213 C C . SER A 1 173 ? -0.772 -18.836 -4.941 1.00 92.12 173 SER A C 1
ATOM 1215 O O . SER A 1 173 ? -1.551 -18.505 -5.823 1.00 92.12 173 SER A O 1
ATOM 1217 N N . PRO A 1 174 ? 0.510 -18.428 -5.001 1.00 92.31 174 PRO A N 1
ATOM 1218 C CA . PRO A 1 174 ? 1.637 -18.884 -4.193 1.00 92.31 174 PRO A CA 1
ATOM 1219 C C . PRO A 1 174 ? 1.743 -18.287 -2.783 1.00 92.31 174 PRO A C 1
ATOM 1221 O O . PRO A 1 174 ? 2.453 -18.867 -1.959 1.00 92.31 174 PRO A O 1
ATOM 1224 N N . ALA A 1 175 ? 1.082 -17.168 -2.466 1.00 92.88 175 ALA A N 1
ATOM 1225 C CA . ALA A 1 175 ? 1.023 -16.702 -1.079 1.00 92.88 175 ALA A CA 1
ATOM 1226 C C . ALA A 1 175 ? 0.094 -17.617 -0.272 1.00 92.88 175 ALA A C 1
ATOM 1228 O O . ALA A 1 175 ? -0.995 -17.940 -0.732 1.00 92.88 175 ALA A O 1
ATOM 1229 N N . ALA A 1 176 ? 0.502 -18.019 0.933 1.00 90.69 176 ALA A N 1
ATOM 1230 C CA . ALA A 1 176 ? -0.302 -18.919 1.766 1.00 90.69 176 ALA A CA 1
ATOM 1231 C C . ALA A 1 176 ? -1.631 -18.272 2.202 1.00 90.69 176 ALA A C 1
ATOM 1233 O O . ALA A 1 176 ? -2.644 -18.943 2.394 1.00 90.69 176 ALA A O 1
ATOM 1234 N N . GLU A 1 177 ? -1.621 -16.952 2.360 1.00 90.94 177 GLU A N 1
ATOM 1235 C CA . GLU A 1 177 ? -2.766 -16.135 2.722 1.00 90.94 177 GLU A CA 1
ATOM 1236 C C . GLU A 1 177 ? -3.750 -15.946 1.552 1.00 90.94 177 GLU A C 1
ATOM 1238 O O . GLU A 1 177 ? -3.432 -15.303 0.550 1.00 90.94 177 GLU A O 1
ATOM 1243 N N . ASN A 1 178 ? -4.990 -16.422 1.720 1.00 93.88 178 ASN A N 1
ATOM 1244 C CA . ASN A 1 178 ? -6.085 -16.217 0.765 1.00 93.88 178 ASN A CA 1
ATOM 1245 C C . ASN A 1 178 ? -6.868 -14.924 1.051 1.00 93.88 178 ASN A C 1
ATOM 1247 O O . ASN A 1 178 ? -8.003 -14.941 1.534 1.00 93.88 178 ASN A O 1
ATOM 1251 N N . VAL A 1 179 ? -6.252 -13.784 0.749 1.00 94.56 179 VAL A N 1
ATOM 1252 C CA . VAL A 1 179 ? -6.883 -12.463 0.890 1.00 94.56 179 VAL A CA 1
ATOM 1253 C C . VAL A 1 179 ? -8.065 -12.307 -0.075 1.00 94.56 179 VAL A C 1
ATOM 1255 O O . VAL A 1 179 ? -9.061 -11.675 0.279 1.00 94.56 179 VAL A O 1
ATOM 1258 N N . LYS A 1 180 ? -8.009 -12.928 -1.264 1.00 94.19 180 LYS A N 1
ATOM 1259 C CA . LYS A 1 180 ? -9.104 -12.925 -2.253 1.00 94.19 180 LYS A CA 1
ATOM 1260 C C . LYS A 1 180 ? -10.435 -13.385 -1.642 1.00 94.19 180 LYS A C 1
ATOM 1262 O O . LYS A 1 180 ? -11.466 -12.766 -1.899 1.00 94.19 180 LYS A O 1
ATOM 1267 N N . ALA A 1 181 ? -10.417 -14.425 -0.807 1.00 94.00 181 ALA A N 1
ATOM 1268 C CA . ALA A 1 181 ? -11.614 -14.933 -0.139 1.00 94.00 181 ALA A CA 1
ATOM 1269 C C . ALA A 1 181 ? -12.211 -13.928 0.861 1.00 94.00 181 ALA A C 1
ATOM 1271 O O . ALA A 1 181 ? -13.427 -13.740 0.893 1.00 94.00 181 ALA A O 1
ATOM 1272 N N . ASP A 1 182 ? -11.379 -13.237 1.642 1.00 94.00 182 ASP A N 1
ATOM 1273 C CA . ASP A 1 182 ? -11.843 -12.199 2.571 1.00 94.00 182 ASP A CA 1
ATOM 1274 C C . ASP A 1 182 ? -12.464 -11.009 1.837 1.00 94.00 182 ASP A C 1
ATOM 1276 O O . ASP A 1 182 ? -13.510 -10.499 2.243 1.00 94.00 182 ASP A O 1
ATOM 1280 N N . LEU A 1 183 ? -11.867 -10.613 0.713 1.00 93.38 183 LEU A N 1
ATOM 1281 C CA . LEU A 1 183 ? -12.379 -9.548 -0.150 1.00 93.38 183 LEU A CA 1
ATOM 1282 C C . LEU A 1 183 ? -13.675 -9.925 -0.887 1.00 93.38 183 LEU A C 1
ATOM 1284 O O . LEU A 1 183 ? -14.281 -9.066 -1.524 1.00 93.38 183 LEU A O 1
ATOM 1288 N N . ALA A 1 184 ? -14.141 -11.172 -0.790 1.00 92.94 184 ALA A N 1
ATOM 1289 C CA . ALA A 1 184 ? -15.451 -11.581 -1.290 1.00 92.94 184 ALA A CA 1
ATOM 1290 C C . ALA A 1 184 ? -16.565 -11.459 -0.231 1.00 92.94 184 ALA A C 1
ATOM 1292 O O . ALA A 1 184 ? -17.748 -11.551 -0.567 1.00 92.94 184 ALA A O 1
ATOM 1293 N N . LYS A 1 185 ? -16.221 -11.246 1.048 1.00 94.00 185 LYS A N 1
ATOM 1294 C CA . LYS A 1 185 ? -17.192 -11.208 2.153 1.00 94.00 185 LYS A CA 1
ATOM 1295 C C . LYS A 1 185 ? -18.048 -9.942 2.137 1.00 94.00 185 LYS A C 1
ATOM 1297 O O . LYS A 1 185 ? -17.672 -8.908 1.580 1.00 94.00 185 LYS A O 1
ATOM 1302 N N . THR A 1 186 ? -19.206 -10.013 2.793 1.00 93.06 186 THR A N 1
ATOM 1303 C CA . THR A 1 186 ? -20.212 -8.939 2.828 1.00 93.06 186 THR A CA 1
ATOM 1304 C C . THR A 1 186 ? -19.651 -7.615 3.342 1.00 93.06 186 THR A C 1
ATOM 1306 O O . THR A 1 186 ? -19.872 -6.581 2.713 1.00 93.06 186 THR A O 1
ATOM 1309 N N . TYR A 1 187 ? -18.917 -7.632 4.457 1.00 93.69 187 TYR A N 1
ATOM 1310 C CA . TYR A 1 187 ? -18.356 -6.427 5.061 1.00 93.69 187 TYR A CA 1
ATOM 1311 C C . TYR A 1 187 ? -16.861 -6.376 4.802 1.00 93.69 187 TYR A C 1
ATOM 1313 O O . TYR A 1 187 ? -16.111 -7.179 5.341 1.00 93.69 187 TYR A O 1
ATOM 1321 N N . ARG A 1 188 ? -16.418 -5.431 3.979 1.00 94.06 188 ARG A N 1
ATOM 1322 C CA . ARG A 1 188 ? -15.031 -5.351 3.516 1.00 94.06 188 ARG A CA 1
ATOM 1323 C C . ARG A 1 188 ? -14.651 -3.934 3.132 1.00 94.06 188 ARG A C 1
ATOM 1325 O O . ARG A 1 188 ? -15.530 -3.103 2.888 1.00 94.06 188 ARG A O 1
ATOM 1332 N N . HIS A 1 189 ? -13.352 -3.678 3.032 1.00 92.62 189 HIS A N 1
ATOM 1333 C CA . HIS A 1 189 ? -12.897 -2.503 2.298 1.00 92.62 189 HIS A CA 1
ATOM 1334 C C . HIS A 1 189 ? -13.189 -2.681 0.796 1.00 92.62 189 HIS A C 1
ATOM 1336 O O . HIS A 1 189 ? -13.121 -3.804 0.292 1.00 92.62 189 HIS A O 1
ATOM 1342 N N . PRO A 1 190 ? -13.554 -1.606 0.074 1.00 89.75 190 PRO A N 1
ATOM 1343 C CA . PRO A 1 190 ? -14.072 -1.678 -1.295 1.00 89.75 190 PRO A CA 1
ATOM 1344 C C . PRO A 1 190 ? -13.018 -1.949 -2.388 1.00 89.75 190 PRO A C 1
ATOM 1346 O O . PRO A 1 190 ? -13.221 -1.510 -3.519 1.00 89.75 190 PRO A O 1
ATOM 1349 N N . THR A 1 191 ? -11.958 -2.707 -2.091 1.00 88.75 191 THR A N 1
ATOM 1350 C CA . THR A 1 191 ? -10.831 -2.970 -3.006 1.00 88.75 191 THR A CA 1
ATOM 1351 C C . THR A 1 191 ? -11.292 -3.584 -4.325 1.00 88.75 191 THR A C 1
ATOM 1353 O O . THR A 1 191 ? -10.945 -3.105 -5.383 1.00 88.75 191 THR A O 1
ATOM 1356 N N . GLY A 1 192 ? -12.182 -4.579 -4.306 1.00 81.75 192 GLY A N 1
ATOM 1357 C CA . GLY A 1 192 ? -12.688 -5.203 -5.540 1.00 81.75 192 GLY A CA 1
ATOM 1358 C C . GLY A 1 192 ? -13.854 -4.477 -6.227 1.00 81.75 192 GLY A C 1
ATOM 1359 O O . GLY A 1 192 ? -14.418 -5.006 -7.182 1.00 81.75 192 GLY A O 1
ATOM 1360 N N . THR A 1 193 ? -14.303 -3.331 -5.705 1.00 80.81 193 THR A N 1
ATOM 1361 C CA . THR A 1 193 ? -15.514 -2.625 -6.193 1.00 80.81 193 THR A CA 1
ATOM 1362 C C . THR A 1 193 ? -15.240 -1.221 -6.708 1.00 80.81 193 THR A C 1
ATOM 1364 O O . THR A 1 193 ? -16.132 -0.580 -7.263 1.00 80.81 193 THR A O 1
ATOM 1367 N N . VAL A 1 194 ? -14.020 -0.742 -6.511 1.00 81.00 194 VAL A N 1
ATOM 1368 C CA . VAL A 1 194 ? -13.539 0.543 -6.985 1.00 81.00 194 VAL A CA 1
ATOM 1369 C C . VAL A 1 194 ? -12.290 0.255 -7.799 1.00 81.00 194 VAL A C 1
ATOM 1371 O O . VAL A 1 194 ? -11.448 -0.502 -7.346 1.00 81.00 194 VAL A O 1
ATOM 1374 N N . THR A 1 195 ? -12.228 0.800 -9.010 1.00 80.81 195 THR A N 1
ATOM 1375 C CA . THR A 1 195 ? -11.088 0.639 -9.912 1.00 80.81 195 THR A CA 1
ATOM 1376 C C . THR A 1 195 ? -10.775 1.980 -10.559 1.00 80.81 195 THR A C 1
ATOM 1378 O O . THR A 1 195 ? -11.684 2.785 -10.800 1.00 80.81 195 THR A O 1
ATOM 1381 N N . GLY A 1 196 ? -9.504 2.232 -10.834 1.00 80.31 196 GLY A N 1
ATOM 1382 C CA . GLY A 1 196 ? -8.987 3.412 -11.513 1.00 80.31 196 GLY A CA 1
ATOM 1383 C C . GLY A 1 196 ? -9.022 4.682 -10.676 1.00 80.31 196 GLY A C 1
ATOM 1384 O O . GLY A 1 196 ? -9.004 5.763 -11.268 1.00 80.31 196 GLY A O 1
ATOM 1385 N N . ARG A 1 197 ? -9.147 4.583 -9.344 1.00 84.25 197 ARG A N 1
ATOM 1386 C CA . ARG A 1 197 ? -9.254 5.770 -8.482 1.00 84.25 197 ARG A CA 1
ATOM 1387 C C . ARG A 1 197 ? -7.944 6.152 -7.831 1.00 84.25 197 ARG A C 1
ATOM 1389 O O . ARG A 1 197 ? -7.690 7.351 -7.759 1.00 84.25 197 ARG A O 1
ATOM 1396 N N . HIS A 1 198 ? -7.139 5.175 -7.421 1.00 83.69 198 HIS A N 1
ATOM 1397 C CA . HIS A 1 198 ? -5.830 5.469 -6.861 1.00 83.69 198 HIS A CA 1
ATOM 1398 C C . HIS A 1 198 ? -4.926 6.114 -7.911 1.00 83.69 198 HIS A C 1
ATOM 1400 O O . HIS A 1 198 ? -4.581 5.518 -8.939 1.00 83.69 198 HIS A O 1
ATOM 1406 N N . ASP A 1 199 ? -4.485 7.333 -7.624 1.00 81.31 199 ASP A N 1
ATOM 1407 C CA . ASP A 1 199 ? -3.431 8.002 -8.375 1.00 81.31 199 ASP A CA 1
ATOM 1408 C C . ASP A 1 199 ? -2.131 8.043 -7.553 1.00 81.31 199 ASP A C 1
ATOM 1410 O O . ASP A 1 199 ? -2.069 8.453 -6.395 1.00 81.31 199 ASP A O 1
ATOM 1414 N N . GLN A 1 200 ? -1.023 7.683 -8.196 1.00 74.12 200 GLN A N 1
ATOM 1415 C CA . GLN A 1 200 ? 0.320 7.793 -7.622 1.00 74.12 200 GLN A CA 1
ATOM 1416 C C . GLN A 1 200 ? 0.707 9.226 -7.214 1.00 74.12 200 GLN A C 1
ATOM 1418 O O . GLN A 1 200 ? 1.715 9.421 -6.530 1.00 74.12 200 GLN A O 1
ATOM 1423 N N . ALA A 1 201 ? -0.034 10.225 -7.687 1.00 74.88 201 ALA A N 1
ATOM 1424 C CA . ALA A 1 201 ? 0.114 11.635 -7.378 1.00 74.88 201 ALA A CA 1
ATOM 1425 C C . ALA A 1 201 ? -0.879 12.133 -6.313 1.00 74.88 201 ALA A C 1
ATOM 1427 O O . ALA A 1 201 ? -0.981 13.343 -6.129 1.00 74.88 201 ALA A O 1
ATOM 1428 N N . GLU A 1 202 ? -1.596 11.260 -5.595 1.00 77.00 202 GLU A N 1
ATOM 1429 C CA . GLU A 1 202 ? -2.602 11.692 -4.610 1.00 77.00 202 GLU A CA 1
ATOM 1430 C C . GLU A 1 202 ? -2.050 12.542 -3.461 1.00 77.00 202 GLU A C 1
ATOM 1432 O O . GLU A 1 202 ? -2.808 13.316 -2.880 1.00 77.00 202 GLU A O 1
ATOM 1437 N N . ASP A 1 203 ? -0.736 12.492 -3.214 1.00 83.81 203 ASP A N 1
ATOM 1438 C CA . ASP A 1 203 ? 0.024 13.331 -2.276 1.00 83.81 203 ASP A CA 1
ATOM 1439 C C . ASP A 1 203 ? -0.688 13.575 -0.920 1.00 83.81 203 ASP A C 1
ATOM 1441 O O . ASP A 1 203 ? -1.460 12.741 -0.444 1.00 83.81 203 ASP A O 1
ATOM 1445 N N . GLY A 1 204 ? -0.365 14.670 -0.228 1.00 88.00 204 GLY A N 1
ATOM 1446 C CA . GLY A 1 204 ? -0.995 15.049 1.040 1.00 88.00 204 GLY A CA 1
ATOM 1447 C C . GLY A 1 204 ? -2.322 15.803 0.901 1.00 88.00 204 GLY A C 1
ATOM 1448 O O . GLY A 1 204 ? -2.810 16.344 1.894 1.00 88.00 204 GLY A O 1
ATOM 1449 N N . THR A 1 205 ? -2.897 15.888 -0.302 1.00 91.00 205 THR A N 1
ATOM 1450 C CA . THR A 1 205 ? -4.116 16.655 -0.582 1.00 91.00 205 THR A CA 1
ATOM 1451 C C . THR A 1 205 ? -5.359 15.884 -0.150 1.00 91.00 205 THR A C 1
ATOM 1453 O O . THR A 1 205 ? -5.911 15.080 -0.899 1.00 91.00 205 THR A O 1
ATOM 1456 N N . ALA A 1 206 ? -5.867 16.184 1.044 1.00 91.50 206 ALA A N 1
ATOM 1457 C CA . ALA A 1 206 ? -6.975 15.443 1.644 1.00 91.50 206 ALA A CA 1
ATOM 1458 C C . ALA A 1 206 ? -8.253 15.341 0.786 1.00 91.50 206 ALA A C 1
ATOM 1460 O O . ALA A 1 206 ? -8.954 14.331 0.854 1.00 91.50 206 ALA A O 1
ATOM 1461 N N . ALA A 1 207 ? -8.555 16.343 -0.047 1.00 88.31 207 ALA A N 1
ATOM 1462 C CA . ALA A 1 207 ? -9.728 16.334 -0.929 1.00 88.31 207 ALA A CA 1
ATOM 1463 C C . ALA A 1 207 ? -9.710 15.187 -1.959 1.00 88.31 207 ALA A C 1
ATOM 1465 O O . ALA A 1 207 ? -1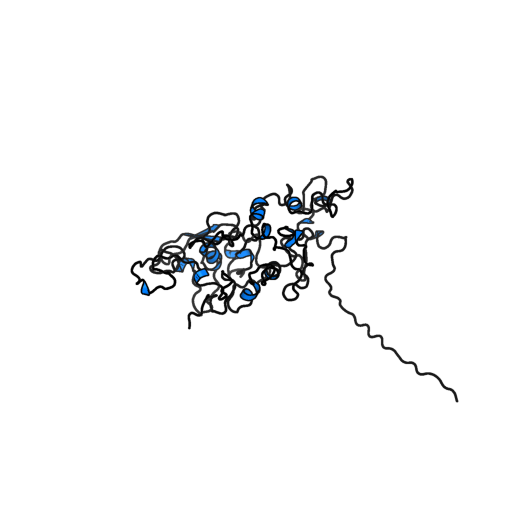0.767 14.780 -2.436 1.00 88.31 207 ALA A O 1
ATOM 1466 N N . ARG A 1 208 ? -8.531 14.627 -2.269 1.00 88.31 208 ARG A N 1
ATOM 1467 C CA . ARG A 1 208 ? -8.386 13.468 -3.165 1.00 88.31 208 ARG A CA 1
ATOM 1468 C C . ARG A 1 208 ? -8.779 12.139 -2.519 1.00 88.31 208 ARG A C 1
ATOM 1470 O O . ARG A 1 208 ? -8.948 11.168 -3.234 1.00 88.31 208 ARG A O 1
ATOM 1477 N N . TYR A 1 209 ? -8.992 12.104 -1.206 1.00 89.56 209 TYR A N 1
ATOM 1478 C CA . TYR A 1 209 ? -9.361 10.891 -0.463 1.00 89.56 209 TYR A CA 1
ATOM 1479 C C . TYR A 1 209 ? -10.821 10.919 0.028 1.00 89.56 209 TYR A C 1
ATOM 1481 O O . TYR A 1 209 ? -11.294 9.977 0.669 1.00 89.56 209 TYR A O 1
ATOM 1489 N N . GLY A 1 210 ? -11.534 12.018 -0.235 1.00 89.25 210 GLY A N 1
ATOM 1490 C CA . GLY A 1 210 ? -12.811 12.339 0.398 1.00 89.25 210 GLY A CA 1
ATOM 1491 C C . GLY A 1 210 ? -14.037 11.953 -0.418 1.00 89.25 210 GLY A C 1
ATOM 1492 O O . GLY A 1 210 ? -13.997 11.787 -1.637 1.00 89.25 210 GLY A O 1
ATOM 1493 N N . ALA A 1 211 ? -15.179 11.871 0.264 1.00 87.56 211 ALA A N 1
ATOM 1494 C CA . ALA A 1 211 ? -16.485 11.667 -0.367 1.00 87.56 211 ALA A CA 1
ATOM 1495 C C . ALA A 1 211 ? -16.992 12.906 -1.138 1.00 87.56 211 ALA A C 1
ATOM 1497 O O . ALA A 1 211 ? -17.937 12.814 -1.914 1.00 87.56 211 ALA A O 1
ATOM 1498 N N . SER A 1 212 ? -16.374 14.070 -0.933 1.00 85.38 212 SER A N 1
ATOM 1499 C CA . SER A 1 212 ? -16.733 15.352 -1.545 1.00 85.38 212 SER A CA 1
ATOM 1500 C C . SER A 1 212 ? -15.462 16.192 -1.745 1.00 85.38 212 SER A C 1
ATOM 1502 O O . SER A 1 212 ? -14.526 16.036 -0.957 1.00 85.38 212 SER A O 1
ATOM 1504 N N . PRO A 1 213 ? -15.395 17.062 -2.775 1.00 83.12 213 PRO A N 1
ATOM 1505 C CA . PRO A 1 213 ? -16.435 17.324 -3.781 1.00 83.12 213 PRO A CA 1
ATOM 1506 C C . PRO A 1 213 ? -16.453 16.325 -4.943 1.00 83.12 213 PRO A C 1
ATOM 1508 O O . PRO A 1 213 ? -17.473 16.181 -5.605 1.00 83.12 213 PRO A O 1
ATOM 1511 N N . THR A 1 214 ? -15.350 15.618 -5.193 1.00 81.69 214 THR A N 1
ATOM 1512 C CA . THR A 1 214 ? -15.197 14.743 -6.369 1.00 81.69 214 THR A CA 1
ATOM 1513 C C . THR A 1 214 ? -15.594 13.290 -6.118 1.00 81.69 214 THR A C 1
ATOM 1515 O O . THR A 1 214 ? -15.598 12.490 -7.048 1.00 81.69 214 THR A O 1
ATOM 1518 N N . ASN A 1 215 ? -15.934 12.943 -4.871 1.00 86.19 215 ASN A N 1
ATOM 1519 C CA . ASN A 1 215 ? -16.194 11.573 -4.433 1.00 86.19 215 ASN A CA 1
ATOM 1520 C C . ASN A 1 215 ? -15.097 10.585 -4.865 1.00 86.19 215 ASN A C 1
ATOM 1522 O O . ASN A 1 215 ? -15.382 9.509 -5.397 1.00 86.19 215 ASN A O 1
ATOM 1526 N N . ASN A 1 216 ? -13.839 10.942 -4.597 1.00 87.81 216 ASN A N 1
ATOM 1527 C CA . ASN A 1 216 ? -12.693 10.064 -4.824 1.00 87.81 216 ASN A CA 1
ATOM 1528 C C . ASN A 1 216 ? -12.371 9.194 -3.601 1.00 87.81 216 ASN A C 1
ATOM 1530 O O . ASN A 1 216 ? -11.252 8.728 -3.438 1.00 87.81 216 ASN A O 1
ATOM 1534 N N . ARG A 1 217 ? -13.336 8.947 -2.709 1.00 88.69 217 ARG A N 1
ATOM 1535 C CA . ARG A 1 217 ? -13.127 8.008 -1.608 1.00 88.69 217 ARG A CA 1
ATOM 1536 C C . ARG A 1 217 ? -12.984 6.591 -2.167 1.00 88.69 217 ARG A C 1
ATOM 1538 O O . ARG A 1 217 ? -13.873 6.113 -2.872 1.00 88.69 217 ARG A O 1
ATOM 1545 N N . HIS A 1 218 ? -11.898 5.920 -1.816 1.00 90.69 218 HIS A N 1
ATOM 1546 C CA . HIS A 1 218 ? -11.609 4.549 -2.217 1.00 90.69 218 HIS A CA 1
ATOM 1547 C C . HIS A 1 218 ? -10.733 3.861 -1.165 1.00 90.69 218 HIS A C 1
ATOM 1549 O O . HIS A 1 218 ? -10.350 4.474 -0.166 1.00 90.69 218 HIS A O 1
ATOM 1555 N N . ALA A 1 219 ? -10.547 2.560 -1.337 1.00 91.06 219 ALA A N 1
ATOM 1556 C CA . ALA A 1 219 ? -9.520 1.792 -0.657 1.00 91.06 219 ALA A CA 1
ATOM 1557 C C . ALA A 1 219 ? -9.156 0.649 -1.598 1.00 91.06 219 ALA A C 1
ATOM 1559 O O . ALA A 1 219 ? -9.977 -0.242 -1.803 1.00 91.06 219 ALA A O 1
ATOM 1560 N N . GLU A 1 220 ? -7.967 0.723 -2.163 1.00 91.12 220 GLU A N 1
ATOM 1561 C CA . GLU A 1 220 ? -7.331 -0.251 -3.038 1.00 91.12 220 GLU A CA 1
ATOM 1562 C C . GLU A 1 220 ? -6.146 -0.900 -2.303 1.00 91.12 220 GLU A C 1
ATOM 1564 O O . GLU A 1 220 ? -5.721 -0.445 -1.233 1.00 91.12 220 GLU A O 1
ATOM 1569 N N . CYS A 1 221 ? -5.582 -1.978 -2.852 1.00 92.75 221 CYS A N 1
ATOM 1570 C CA . CYS A 1 221 ? -4.452 -2.676 -2.217 1.00 92.75 221 CYS A CA 1
ATOM 1571 C C . CYS A 1 221 ? -3.290 -1.729 -1.861 1.00 92.75 221 CYS A C 1
ATOM 1573 O O . CYS A 1 221 ? -2.692 -1.846 -0.786 1.00 92.75 221 CYS A O 1
ATOM 1575 N N . VAL A 1 222 ? -2.988 -0.778 -2.750 1.00 91.31 222 VAL A N 1
ATOM 1576 C CA . VAL A 1 222 ? -1.835 0.122 -2.617 1.00 91.31 222 VAL A CA 1
ATOM 1577 C C . VAL A 1 222 ? -2.064 1.320 -1.689 1.00 91.31 222 VAL A C 1
ATOM 1579 O O . VAL A 1 222 ? -1.105 1.978 -1.283 1.00 91.31 222 VAL A O 1
ATOM 1582 N N . ASP A 1 223 ? -3.305 1.550 -1.252 1.00 91.25 223 ASP A N 1
ATOM 1583 C CA . ASP A 1 223 ? -3.615 2.580 -0.254 1.00 91.25 223 ASP A CA 1
ATOM 1584 C C . ASP A 1 223 ? -3.138 2.209 1.153 1.00 91.25 223 ASP A C 1
ATOM 1586 O O . ASP A 1 223 ? -2.934 3.094 1.999 1.00 91.25 223 ASP A O 1
ATOM 1590 N N . CYS A 1 224 ? -2.967 0.906 1.399 1.00 91.94 224 CYS A N 1
ATOM 1591 C CA . CYS A 1 224 ? -2.521 0.333 2.667 1.00 91.94 224 CYS A CA 1
ATOM 1592 C C . CYS A 1 224 ? -1.190 -0.420 2.551 1.00 91.94 224 CYS A C 1
ATOM 1594 O O . CYS A 1 224 ? -0.441 -0.459 3.527 1.00 91.94 224 CYS A O 1
ATOM 1596 N N . HIS A 1 225 ? -0.857 -0.963 1.377 1.00 94.06 225 HIS A N 1
ATOM 1597 C CA . HIS A 1 225 ? 0.398 -1.673 1.145 1.00 94.06 225 HIS A CA 1
ATOM 1598 C C . HIS A 1 225 ? 1.274 -0.986 0.104 1.00 94.06 225 HIS A C 1
ATOM 1600 O O . HIS A 1 225 ? 0.847 -0.707 -1.006 1.00 94.06 225 HIS A O 1
ATOM 1606 N N . ASN A 1 226 ? 2.560 -0.827 0.398 1.00 94.75 226 ASN A N 1
ATOM 1607 C CA . ASN A 1 226 ? 3.538 -0.514 -0.636 1.00 94.75 226 ASN A CA 1
ATOM 1608 C C . ASN A 1 226 ? 4.371 -1.757 -0.928 1.00 94.75 226 ASN A C 1
ATOM 1610 O O . ASN A 1 226 ? 5.269 -2.099 -0.161 1.00 94.75 226 ASN A O 1
ATOM 1614 N N . VAL A 1 227 ? 4.102 -2.422 -2.053 1.00 94.81 227 VAL A N 1
ATOM 1615 C CA . VAL A 1 227 ? 4.795 -3.664 -2.439 1.00 94.81 227 VAL A CA 1
ATOM 1616 C C . VAL A 1 227 ? 6.313 -3.499 -2.556 1.00 94.81 227 VAL A C 1
ATOM 1618 O O . VAL A 1 227 ? 7.038 -4.481 -2.427 1.00 94.81 227 VAL A O 1
ATOM 1621 N N . HIS A 1 228 ? 6.801 -2.266 -2.734 1.00 95.88 228 HIS A N 1
ATOM 1622 C CA . HIS A 1 228 ? 8.224 -1.969 -2.841 1.00 95.88 228 HIS A CA 1
ATOM 1623 C C . HIS A 1 228 ? 8.935 -1.798 -1.495 1.00 95.88 228 HIS A C 1
ATOM 1625 O O . HIS A 1 228 ? 10.145 -1.598 -1.475 1.00 95.88 228 HIS A O 1
ATOM 1631 N N . VAL A 1 229 ? 8.205 -1.806 -0.378 1.00 95.56 229 VAL A N 1
ATOM 1632 C CA . VAL A 1 229 ? 8.750 -1.490 0.956 1.00 95.56 229 VAL A CA 1
ATOM 1633 C C . VAL A 1 229 ? 8.244 -2.467 2.016 1.00 95.56 229 VAL A C 1
ATOM 1635 O O . VAL A 1 229 ? 8.990 -2.842 2.923 1.00 95.56 229 VAL A O 1
ATOM 1638 N N . ALA A 1 230 ? 6.982 -2.882 1.899 1.00 94.25 230 ALA A N 1
ATOM 1639 C CA . ALA A 1 230 ? 6.308 -3.762 2.833 1.00 94.25 230 ALA A CA 1
ATOM 1640 C C . ALA A 1 230 ? 7.076 -5.073 3.015 1.00 94.25 230 ALA A C 1
ATOM 1642 O O . ALA A 1 230 ? 7.520 -5.719 2.058 1.00 94.25 230 ALA A O 1
ATOM 1643 N N . ARG A 1 231 ? 7.209 -5.477 4.276 1.00 93.81 231 ARG A N 1
ATOM 1644 C CA . ARG A 1 231 ? 7.912 -6.696 4.668 1.00 93.81 231 ARG A CA 1
ATOM 1645 C C . ARG A 1 231 ? 7.260 -7.346 5.877 1.00 93.81 231 ARG A C 1
ATOM 1647 O O . ARG A 1 231 ? 6.495 -6.709 6.600 1.00 93.81 231 ARG A O 1
ATOM 1654 N N . ALA A 1 232 ? 7.566 -8.619 6.084 1.00 92.69 232 ALA A N 1
ATOM 1655 C CA . ALA A 1 232 ? 7.113 -9.354 7.253 1.00 92.69 232 ALA A CA 1
ATOM 1656 C C . ALA A 1 232 ? 7.605 -8.701 8.558 1.00 92.69 232 ALA A C 1
ATOM 1658 O O . ALA A 1 232 ? 8.692 -8.121 8.635 1.00 92.69 232 ALA A O 1
ATOM 1659 N N . ASP A 1 233 ? 6.793 -8.822 9.601 1.00 92.75 233 ASP A N 1
ATOM 1660 C CA . ASP A 1 233 ? 7.213 -8.494 10.958 1.00 92.75 233 ASP A CA 1
ATOM 1661 C C . ASP A 1 233 ? 8.141 -9.592 11.488 1.00 92.75 233 ASP A C 1
ATOM 1663 O O . ASP A 1 233 ? 7.865 -10.776 11.298 1.00 92.75 233 ASP A O 1
ATOM 1667 N N . ALA A 1 234 ? 9.208 -9.214 12.197 1.00 90.94 234 ALA A N 1
ATOM 1668 C CA . ALA A 1 234 ? 10.082 -10.176 12.881 1.00 90.94 234 ALA A CA 1
ATOM 1669 C C . ALA A 1 234 ? 9.382 -10.876 14.068 1.00 90.94 234 ALA A C 1
ATOM 1671 O O . ALA A 1 234 ? 9.869 -11.876 14.586 1.00 90.94 234 ALA A O 1
ATOM 1672 N N . GLY A 1 235 ? 8.237 -10.342 14.498 1.00 91.00 235 GLY A N 1
ATOM 1673 C CA . GLY A 1 235 ? 7.378 -10.862 15.553 1.00 91.00 235 GLY A CA 1
ATOM 1674 C C . GLY A 1 235 ? 6.194 -9.919 15.794 1.00 91.00 235 GLY A C 1
ATOM 1675 O O . GLY A 1 235 ? 6.102 -8.875 15.145 1.00 91.00 235 GLY A O 1
ATOM 1676 N N . PRO A 1 236 ? 5.273 -10.255 16.710 1.00 88.25 236 PRO A N 1
ATOM 1677 C CA . PRO A 1 236 ? 4.183 -9.361 17.080 1.00 88.25 236 PRO A CA 1
ATOM 1678 C C . PRO A 1 236 ? 4.724 -8.021 17.590 1.00 88.25 236 PRO A C 1
ATOM 1680 O O . PRO A 1 236 ? 5.528 -7.983 18.521 1.00 88.25 236 PRO A O 1
ATOM 1683 N N . LEU A 1 237 ? 4.268 -6.925 16.990 1.00 92.69 237 LEU A N 1
ATOM 1684 C CA . LEU A 1 237 ? 4.544 -5.581 17.486 1.00 92.69 237 LEU A CA 1
ATOM 1685 C C . LEU A 1 237 ? 3.522 -5.222 18.581 1.00 92.69 237 LEU A C 1
ATOM 1687 O O . LEU A 1 237 ? 2.376 -5.680 18.513 1.00 92.69 237 LEU A O 1
ATOM 1691 N N . PRO A 1 238 ? 3.914 -4.458 19.615 1.00 93.31 238 PRO A N 1
ATOM 1692 C CA . PRO A 1 238 ? 2.975 -3.959 20.609 1.00 93.31 238 PRO A CA 1
ATOM 1693 C C . PRO A 1 238 ? 2.208 -2.738 20.070 1.00 93.31 238 PRO A C 1
ATOM 1695 O O . PRO A 1 238 ? 2.813 -1.870 19.430 1.00 93.31 238 PRO A O 1
ATOM 1698 N N . PRO A 1 239 ? 0.900 -2.608 20.360 1.00 94.44 239 PRO A N 1
ATOM 1699 C CA . PRO A 1 239 ? 0.148 -1.425 19.967 1.00 94.44 239 PRO A CA 1
ATOM 1700 C C . PRO A 1 239 ? 0.728 -0.154 20.614 1.00 94.44 239 PRO A C 1
ATOM 1702 O O . PRO A 1 239 ? 1.197 -0.210 21.754 1.00 94.44 239 PRO A O 1
ATOM 1705 N N . PRO A 1 240 ? 0.724 0.979 19.887 1.00 95.44 240 PRO A N 1
ATOM 1706 C CA . PRO A 1 240 ? 0.042 1.192 18.610 1.00 95.44 240 PRO A CA 1
ATOM 1707 C C . PRO A 1 240 ? 0.964 1.028 17.388 1.00 95.44 240 PRO A C 1
ATOM 1709 O O . PRO A 1 240 ? 0.584 1.434 16.291 1.00 95.44 240 PRO A O 1
ATOM 1712 N N . ALA A 1 241 ? 2.168 0.462 17.548 1.00 96.25 241 ALA A N 1
ATOM 1713 C CA . ALA A 1 241 ? 3.159 0.369 16.475 1.00 96.25 241 ALA A CA 1
ATOM 1714 C C . ALA A 1 241 ? 2.603 -0.401 15.267 1.00 96.25 241 ALA A C 1
ATOM 1716 O O . ALA A 1 241 ? 2.162 -1.544 15.404 1.00 96.25 241 ALA A O 1
ATOM 1717 N N . ALA A 1 242 ? 2.613 0.224 14.091 1.00 94.75 242 ALA A N 1
ATOM 1718 C CA . ALA A 1 242 ? 2.092 -0.363 12.864 1.00 94.75 242 ALA A CA 1
ATOM 1719 C C . ALA A 1 242 ? 2.930 -1.566 12.412 1.00 94.75 242 ALA A C 1
ATOM 1721 O O . ALA A 1 242 ? 4.152 -1.568 12.548 1.00 94.75 242 ALA A O 1
ATOM 1722 N N . SER A 1 243 ? 2.273 -2.558 11.802 1.00 94.50 243 SER A N 1
ATOM 1723 C CA . SER A 1 243 ? 2.960 -3.655 11.108 1.00 94.50 243 SER A CA 1
ATOM 1724 C C . SER A 1 243 ? 3.885 -3.122 10.012 1.00 94.50 243 SER A C 1
ATOM 1726 O O . SER A 1 243 ? 3.522 -2.212 9.264 1.00 94.50 243 SER A O 1
ATOM 1728 N N . ASN A 1 244 ? 5.032 -3.778 9.824 1.00 94.38 244 ASN A N 1
ATOM 1729 C CA . ASN A 1 244 ? 5.944 -3.540 8.708 1.00 94.38 244 ASN A CA 1
ATOM 1730 C C . ASN A 1 244 ? 5.287 -3.780 7.335 1.00 94.38 244 ASN A C 1
ATOM 1732 O O . ASN A 1 244 ? 5.802 -3.327 6.310 1.00 94.38 244 ASN A O 1
ATOM 1736 N N . ARG A 1 245 ? 4.131 -4.455 7.298 1.00 93.38 245 ARG A N 1
ATOM 1737 C CA . ARG A 1 245 ? 3.305 -4.623 6.093 1.00 93.38 245 ARG A CA 1
ATOM 1738 C C . ARG A 1 245 ? 2.649 -3.320 5.623 1.00 93.38 245 ARG A C 1
ATOM 1740 O O . ARG A 1 245 ? 2.244 -3.254 4.466 1.00 93.38 245 ARG A O 1
ATOM 1747 N N . LEU A 1 246 ? 2.566 -2.311 6.492 1.00 94.06 246 LEU A N 1
ATOM 1748 C CA . LEU A 1 246 ? 2.042 -0.971 6.201 1.00 94.06 246 LEU A CA 1
ATOM 1749 C C . LEU A 1 246 ? 3.164 0.052 5.940 1.00 94.06 246 LEU A C 1
ATOM 1751 O O . LEU A 1 246 ? 2.906 1.250 5.870 1.00 94.06 246 LEU A O 1
ATOM 1755 N N . LEU A 1 247 ? 4.429 -0.374 5.829 1.00 93.00 247 LEU A N 1
ATOM 1756 C CA . LEU A 1 247 ? 5.518 0.554 5.514 1.00 93.00 247 LEU A CA 1
ATOM 1757 C C . LEU A 1 247 ? 5.373 1.129 4.107 1.00 93.00 247 LEU A C 1
ATOM 1759 O O . LEU A 1 247 ? 4.934 0.453 3.179 1.00 93.00 247 LEU A O 1
ATOM 1763 N N . GLY A 1 248 ? 5.830 2.370 3.946 1.00 91.94 248 GLY A N 1
ATOM 1764 C CA . GLY A 1 248 ? 5.920 3.016 2.642 1.00 91.94 248 GLY A CA 1
ATOM 1765 C C . GLY A 1 248 ? 4.592 3.529 2.090 1.00 91.94 248 GLY A C 1
ATOM 1766 O O . GLY A 1 248 ? 4.543 3.858 0.907 1.00 91.94 248 GLY A O 1
ATOM 1767 N N . VAL A 1 249 ? 3.530 3.609 2.897 1.00 92.38 249 VAL A N 1
ATOM 1768 C CA . VAL A 1 249 ? 2.251 4.215 2.493 1.00 92.38 249 VAL A CA 1
ATOM 1769 C C . VAL A 1 249 ? 2.037 5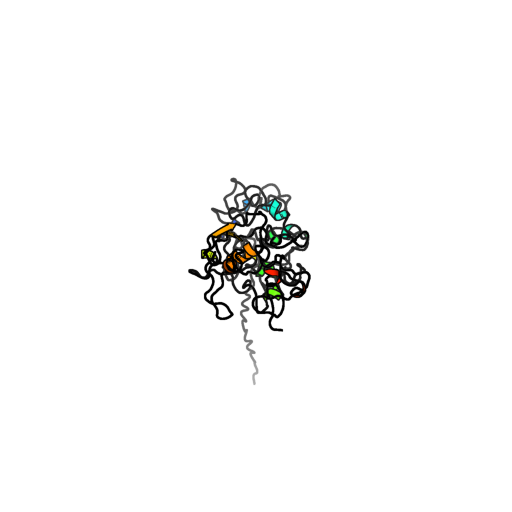.574 3.142 1.00 92.38 249 VAL A C 1
ATOM 1771 O O . VAL A 1 249 ? 2.526 5.849 4.239 1.00 92.38 249 VAL A O 1
ATOM 1774 N N . GLY A 1 250 ? 1.280 6.428 2.452 1.00 93.00 250 GLY A N 1
ATOM 1775 C CA . GLY A 1 250 ? 0.828 7.693 3.016 1.00 93.00 250 GLY A CA 1
ATOM 1776 C C . GLY A 1 250 ? -0.081 7.462 4.226 1.00 93.00 250 GLY A C 1
ATOM 1777 O O . GLY A 1 250 ? -0.984 6.621 4.171 1.00 93.00 250 GLY A O 1
ATOM 1778 N N . ARG A 1 251 ? 0.134 8.230 5.293 1.00 95.00 251 ARG A N 1
ATOM 1779 C CA . ARG A 1 251 ? -0.621 8.184 6.556 1.00 95.00 251 ARG A CA 1
ATOM 1780 C C . ARG A 1 251 ? -0.794 9.587 7.134 1.00 95.00 251 ARG A C 1
ATOM 1782 O O . ARG A 1 251 ? -0.187 10.540 6.644 1.00 95.00 251 ARG A O 1
ATOM 1789 N N . VAL A 1 252 ? -1.600 9.724 8.183 1.00 96.44 252 VAL A N 1
ATOM 1790 C CA . VAL A 1 252 ? -1.815 11.015 8.849 1.00 96.44 252 VAL A CA 1
ATOM 1791 C C . VAL A 1 252 ? -1.547 10.908 10.340 1.00 96.44 252 VAL A C 1
ATOM 1793 O O . VAL A 1 252 ? -2.215 10.169 11.056 1.00 96.44 252 VAL A O 1
ATOM 1796 N N . ALA A 1 253 ? -0.564 11.670 10.813 1.00 95.62 253 ALA A N 1
ATOM 1797 C CA . ALA A 1 253 ? -0.369 11.878 12.239 1.00 95.62 253 ALA A CA 1
ATOM 1798 C C . ALA A 1 253 ? -1.405 12.894 12.731 1.00 95.62 253 ALA A C 1
ATOM 1800 O O . ALA A 1 253 ? -1.645 13.905 12.064 1.00 95.62 253 ALA A O 1
ATOM 1801 N N . VAL A 1 254 ? -2.004 12.642 13.890 1.00 95.94 254 VAL A N 1
ATOM 1802 C CA . VAL A 1 254 ? -2.981 13.538 14.517 1.00 95.94 254 VAL A CA 1
ATOM 1803 C C . VAL A 1 254 ? -2.335 14.290 15.677 1.00 95.94 254 VAL A C 1
ATOM 1805 O O . VAL A 1 254 ? -1.510 13.757 16.413 1.00 95.94 254 VAL A O 1
ATOM 1808 N N . THR A 1 255 ? -2.693 15.558 15.836 1.00 96.44 255 THR A N 1
ATOM 1809 C CA . THR A 1 255 ? -2.385 16.352 17.024 1.00 96.44 255 THR A CA 1
ATOM 1810 C C . THR A 1 255 ? -3.689 16.683 17.730 1.00 96.44 255 THR A C 1
ATOM 1812 O O . THR A 1 255 ? -4.542 17.401 17.202 1.00 96.44 255 THR A O 1
ATOM 1815 N N . ASN A 1 256 ? -3.836 16.118 18.926 1.00 95.19 256 ASN A N 1
ATOM 1816 C CA . ASN A 1 256 ? -5.059 16.187 19.709 1.00 95.19 256 ASN A CA 1
ATOM 1817 C C . ASN A 1 256 ? -5.204 17.527 20.437 1.00 95.19 256 ASN A C 1
ATOM 1819 O O . ASN A 1 256 ? -4.346 17.917 21.229 1.00 95.19 256 ASN A O 1
ATOM 1823 N N . GLY A 1 257 ? -6.330 18.201 20.196 1.00 91.19 257 GLY A N 1
ATOM 1824 C CA . GLY A 1 257 ? -6.796 19.338 20.989 1.00 91.19 257 GLY A CA 1
ATOM 1825 C C . GLY A 1 257 ? -7.601 18.897 22.216 1.00 91.19 257 GLY A C 1
ATOM 1826 O O . GLY A 1 257 ? -7.651 17.711 22.556 1.00 91.19 257 GLY A O 1
ATOM 1827 N N . ALA A 1 258 ? -8.267 19.849 22.875 1.00 94.25 258 ALA A N 1
ATOM 1828 C CA . ALA A 1 258 ? -9.192 19.546 23.969 1.00 94.25 258 ALA A CA 1
ATOM 1829 C C . ALA A 1 258 ? -10.342 18.619 23.517 1.00 94.25 258 ALA A C 1
ATOM 1831 O O . ALA A 1 258 ? -10.621 18.484 22.324 1.00 94.25 258 ALA A O 1
ATOM 1832 N N . ALA A 1 259 ? -11.007 17.973 24.478 1.00 92.25 259 ALA A N 1
ATOM 1833 C CA . ALA A 1 259 ? -12.096 17.036 24.206 1.00 92.25 259 ALA A CA 1
ATOM 1834 C C . ALA A 1 259 ? -13.178 17.655 23.302 1.00 92.25 259 ALA A C 1
ATOM 1836 O O . ALA A 1 259 ? -13.647 18.762 23.560 1.00 92.25 259 ALA A O 1
ATOM 1837 N N . GLY A 1 260 ? -13.570 16.936 22.247 1.00 85.88 260 GLY A N 1
ATOM 1838 C CA . GLY A 1 260 ? -14.587 17.386 21.289 1.00 85.88 260 GLY A CA 1
ATOM 1839 C C . GLY A 1 260 ? -14.181 18.547 20.368 1.00 85.88 260 GLY A C 1
ATOM 1840 O O . GLY A 1 260 ? -14.997 18.962 19.547 1.00 85.88 260 GLY A O 1
ATOM 1841 N N . MET A 1 261 ? -12.952 19.062 20.468 1.00 88.44 261 MET A N 1
ATOM 1842 C CA . MET A 1 261 ? -12.471 20.160 19.626 1.00 88.44 261 MET A CA 1
ATOM 1843 C C . MET A 1 261 ? -11.863 19.660 18.315 1.00 88.44 261 MET A C 1
ATOM 1845 O O . MET A 1 261 ? -11.471 18.501 18.190 1.00 88.44 261 MET A O 1
ATOM 1849 N N . VAL A 1 262 ? -11.758 20.570 17.342 1.00 86.25 262 VAL A N 1
ATOM 1850 C CA . VAL A 1 262 ? -11.119 20.300 16.048 1.00 86.25 262 VAL A CA 1
ATOM 1851 C C . VAL A 1 262 ? -9.689 19.783 16.230 1.00 86.25 262 VAL A C 1
ATOM 1853 O O . VAL A 1 262 ? -8.942 20.246 17.095 1.00 86.25 262 VAL A O 1
ATOM 1856 N N . LEU A 1 263 ? -9.324 18.813 15.399 1.00 93.69 263 LEU A N 1
ATOM 1857 C CA . LEU A 1 263 ? -8.013 18.179 15.390 1.00 93.69 263 LEU A CA 1
ATOM 1858 C C . LEU A 1 263 ? -7.129 18.790 14.306 1.00 93.69 263 LEU A C 1
ATOM 1860 O O . LEU A 1 263 ? -7.622 19.284 13.291 1.00 93.69 263 LEU A O 1
ATOM 1864 N N . LEU A 1 264 ? -5.815 18.711 14.506 1.00 96.19 264 LEU A N 1
ATOM 1865 C CA . LEU A 1 264 ? -4.838 19.024 13.468 1.00 96.19 264 LEU A CA 1
ATOM 1866 C C . LEU A 1 264 ? -4.223 17.732 12.940 1.00 96.19 264 LEU A C 1
ATOM 1868 O O . LEU A 1 264 ? -4.030 16.774 13.688 1.00 96.19 264 LEU A O 1
ATOM 1872 N N . TYR A 1 265 ? -3.880 17.723 11.656 1.00 96.81 265 TYR A N 1
ATOM 1873 C CA . TYR A 1 265 ? -3.300 16.562 10.994 1.00 96.81 265 TYR A CA 1
ATOM 1874 C C . TYR A 1 265 ? -2.026 16.942 10.257 1.00 96.81 265 TYR A C 1
ATOM 1876 O O . TYR A 1 265 ? -1.946 17.994 9.628 1.00 96.81 265 TYR A O 1
ATOM 1884 N N . THR A 1 266 ? -1.046 16.046 10.293 1.00 96.00 266 THR A N 1
ATOM 1885 C CA . THR A 1 266 ? 0.172 16.136 9.489 1.00 96.00 266 THR A CA 1
ATOM 1886 C C . THR A 1 266 ? 0.248 14.919 8.582 1.00 96.00 266 THR A C 1
ATOM 1888 O O . THR A 1 266 ? 0.393 13.792 9.060 1.00 96.00 266 THR A O 1
ATOM 1891 N N . TYR A 1 267 ? 0.162 15.137 7.270 1.00 95.50 267 TYR A N 1
ATOM 1892 C CA . TYR A 1 267 ? 0.374 14.068 6.300 1.00 95.50 267 TYR A CA 1
ATOM 1893 C C . TYR A 1 267 ? 1.835 13.611 6.328 1.00 95.50 267 TYR A C 1
ATOM 1895 O O . TYR A 1 267 ? 2.761 14.425 6.284 1.00 95.50 267 TYR A O 1
ATOM 1903 N N . ARG A 1 268 ? 2.034 12.296 6.382 1.00 94.50 268 ARG A N 1
ATOM 1904 C CA . ARG A 1 268 ? 3.328 11.634 6.230 1.00 94.50 268 ARG A CA 1
ATOM 1905 C C . ARG A 1 268 ? 3.273 10.809 4.955 1.00 94.50 268 ARG A C 1
ATOM 1907 O O . ARG A 1 268 ? 2.484 9.872 4.861 1.00 94.50 268 ARG A O 1
ATOM 1914 N N . GLY A 1 269 ? 4.069 11.195 3.963 1.00 92.38 269 GLY A N 1
ATOM 1915 C CA . GLY A 1 269 ? 4.082 10.528 2.664 1.00 92.38 269 GLY A CA 1
ATOM 1916 C C . GLY A 1 269 ? 4.832 9.192 2.672 1.00 92.38 269 GLY A C 1
ATOM 1917 O O . GLY A 1 269 ? 5.485 8.859 3.660 1.00 92.38 269 GLY A O 1
ATOM 1918 N N . PRO A 1 270 ? 4.817 8.462 1.544 1.00 90.94 270 PRO A N 1
ATOM 1919 C CA . PRO A 1 270 ? 5.474 7.160 1.391 1.00 90.94 270 PRO A CA 1
ATOM 1920 C C . PRO A 1 270 ? 6.941 7.105 1.843 1.00 90.94 270 PRO A C 1
ATOM 1922 O O . PRO A 1 270 ? 7.381 6.089 2.370 1.00 90.94 270 PRO A O 1
ATOM 1925 N N . ALA A 1 271 ? 7.701 8.193 1.669 1.00 88.12 271 ALA A N 1
ATOM 1926 C CA . ALA A 1 271 ? 9.115 8.274 2.056 1.00 88.12 271 ALA A CA 1
ATOM 1927 C C . ALA A 1 271 ? 9.358 8.303 3.574 1.00 88.12 271 ALA A C 1
ATOM 1929 O O . ALA A 1 271 ? 10.493 8.135 4.017 1.00 88.12 271 ALA A O 1
ATOM 1930 N N . ASP A 1 272 ? 8.327 8.593 4.365 1.00 89.12 272 ASP A N 1
ATOM 1931 C CA . ASP A 1 272 ? 8.447 8.693 5.811 1.00 89.12 272 ASP A CA 1
ATOM 1932 C C . ASP A 1 272 ? 8.450 7.291 6.429 1.00 89.12 272 ASP A C 1
ATOM 1934 O O . ASP A 1 272 ? 7.401 6.691 6.676 1.00 89.12 272 ASP A O 1
ATOM 1938 N N . LEU A 1 273 ? 9.657 6.793 6.697 1.00 78.31 273 LEU A N 1
ATOM 1939 C CA . LEU A 1 273 ? 9.900 5.519 7.373 1.00 78.31 273 LEU A CA 1
ATOM 1940 C C . LEU A 1 273 ? 10.051 5.661 8.896 1.00 78.31 273 LEU A C 1
ATOM 1942 O O . LEU A 1 273 ? 10.540 4.732 9.541 1.00 78.31 273 LEU A O 1
ATOM 1946 N N . SER A 1 274 ? 9.677 6.804 9.487 1.00 85.25 274 SER A N 1
ATOM 1947 C CA . SER A 1 274 ? 9.608 6.905 10.948 1.00 85.25 274 SER A CA 1
ATOM 1948 C C . SER A 1 274 ? 8.621 5.871 11.511 1.00 85.25 274 SER A C 1
ATOM 1950 O O . SER A 1 274 ? 7.735 5.418 10.776 1.00 85.25 274 SER A O 1
ATOM 1952 N N . PRO A 1 275 ? 8.762 5.467 12.790 1.00 86.50 275 PRO A N 1
ATOM 1953 C CA . PRO A 1 275 ? 7.856 4.504 13.405 1.00 86.50 275 PRO A CA 1
ATOM 1954 C C . PRO A 1 275 ? 6.397 4.936 13.238 1.00 86.50 275 PRO A C 1
ATOM 1956 O O . PRO A 1 275 ? 5.954 5.918 13.829 1.00 86.50 275 PRO A O 1
ATOM 1959 N N . ALA A 1 276 ? 5.670 4.214 12.390 1.00 92.31 276 ALA A N 1
ATOM 1960 C CA . ALA A 1 276 ? 4.271 4.481 12.115 1.00 92.31 276 ALA A CA 1
ATOM 1961 C C . ALA A 1 276 ? 3.393 3.862 13.203 1.00 92.31 276 ALA A C 1
ATOM 1963 O O . ALA A 1 276 ? 3.733 2.830 13.790 1.00 92.31 276 ALA A O 1
ATOM 1964 N N . GLN A 1 277 ? 2.235 4.468 13.431 1.00 95.88 277 GLN A N 1
ATOM 1965 C CA . GLN A 1 277 ? 1.206 3.915 14.306 1.00 95.88 277 GLN A CA 1
ATOM 1966 C C . GLN A 1 277 ? 0.032 3.433 13.451 1.00 95.88 277 GLN A C 1
ATOM 1968 O O . GLN A 1 277 ? -0.314 4.073 12.461 1.00 95.88 277 GLN A O 1
ATOM 1973 N N . GLU A 1 278 ? -0.578 2.292 13.787 1.00 96.88 278 GLU A N 1
ATOM 1974 C CA . GLU A 1 278 ? -1.599 1.667 12.922 1.00 96.88 278 GLU A CA 1
ATOM 1975 C C . GLU A 1 278 ? -2.783 2.611 12.657 1.00 96.88 278 GLU A C 1
ATOM 1977 O O . GLU A 1 278 ? -3.287 2.714 11.532 1.00 96.88 278 GLU A O 1
ATOM 1982 N N . TYR A 1 279 ? -3.190 3.359 13.683 1.00 97.06 279 TYR A N 1
ATOM 1983 C CA . TYR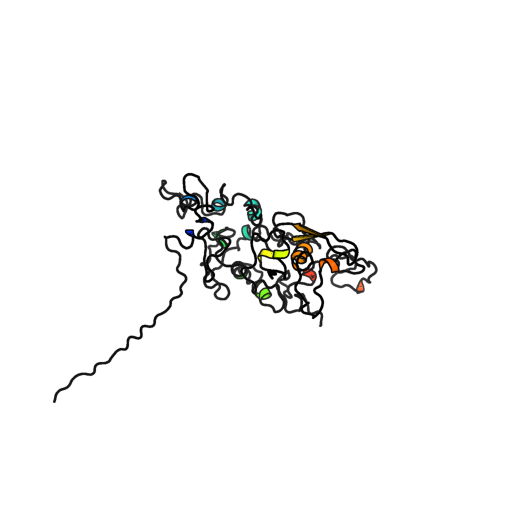 A 1 279 ? -4.293 4.302 13.573 1.00 97.06 279 TYR A CA 1
ATOM 1984 C C . TYR A 1 279 ? -4.009 5.434 12.574 1.00 97.06 279 TYR A C 1
ATOM 1986 O O . TYR A 1 279 ? -4.956 5.957 11.997 1.00 97.06 279 TYR A O 1
ATOM 1994 N N . GLU A 1 280 ? -2.747 5.795 12.305 1.00 97.12 280 GLU A N 1
ATOM 1995 C CA . GLU A 1 280 ? -2.400 6.875 11.364 1.00 97.12 280 GLU A CA 1
ATOM 1996 C C . GLU A 1 280 ? -2.803 6.519 9.927 1.00 97.12 280 GLU A C 1
ATOM 1998 O O . GLU A 1 280 ? -3.194 7.389 9.145 1.00 97.12 280 GLU A O 1
ATOM 2003 N N . VAL A 1 281 ? -2.736 5.232 9.571 1.00 95.81 281 VAL A N 1
ATOM 2004 C CA . VAL A 1 281 ? -3.209 4.735 8.270 1.00 95.81 281 VAL A CA 1
ATOM 2005 C C . VAL A 1 281 ? -4.736 4.745 8.239 1.00 95.81 281 VAL A C 1
ATOM 2007 O O . VAL A 1 281 ? -5.333 5.201 7.267 1.00 95.81 281 VAL A O 1
ATOM 2010 N N . CYS A 1 282 ? -5.378 4.314 9.328 1.00 95.81 282 CYS A N 1
ATOM 2011 C CA . CYS A 1 282 ? -6.836 4.274 9.436 1.00 95.81 282 CYS A CA 1
ATOM 2012 C C . CYS A 1 282 ? -7.452 5.683 9.376 1.00 95.81 282 CYS A C 1
ATOM 2014 O O . CYS A 1 282 ? -8.436 5.921 8.672 1.00 95.81 282 CYS A O 1
ATOM 2016 N N . PHE A 1 283 ? -6.866 6.644 10.091 1.00 96.38 283 PHE A N 1
ATOM 2017 C CA . PHE A 1 283 ? -7.362 8.015 10.178 1.00 96.38 283 PHE A CA 1
ATOM 2018 C C . PHE A 1 283 ? -7.304 8.746 8.841 1.00 96.38 283 PHE A C 1
ATOM 2020 O O . PHE A 1 283 ? -8.164 9.585 8.601 1.00 96.38 283 PHE A O 1
ATOM 2027 N N . LYS A 1 284 ? -6.428 8.342 7.911 1.00 94.31 284 LYS A N 1
ATOM 2028 C CA . LYS A 1 284 ? -6.406 8.880 6.541 1.00 94.31 284 LYS A CA 1
ATOM 2029 C C . LYS A 1 284 ? -7.791 8.835 5.875 1.00 94.31 284 LYS A C 1
ATOM 2031 O O . LYS A 1 284 ? -8.141 9.734 5.122 1.00 94.31 284 LYS A O 1
ATOM 2036 N N . CYS A 1 285 ? -8.606 7.823 6.179 1.00 93.19 285 CYS A N 1
ATOM 2037 C CA . CYS A 1 285 ? -9.927 7.644 5.564 1.00 93.19 285 CYS A CA 1
ATOM 2038 C C . CYS A 1 285 ? -11.094 7.682 6.565 1.00 93.19 285 CYS A C 1
ATOM 2040 O O . CYS A 1 285 ? -12.258 7.742 6.151 1.00 93.19 285 CYS A O 1
ATOM 2042 N N . HIS A 1 286 ? -10.803 7.583 7.865 1.00 93.88 286 HIS A N 1
ATOM 2043 C CA . HIS A 1 286 ? -11.795 7.489 8.940 1.00 93.88 286 HIS A CA 1
ATOM 2044 C C . HIS A 1 286 ? -11.797 8.691 9.892 1.00 93.88 286 HIS A C 1
ATOM 2046 O O . HIS A 1 286 ? -12.515 8.663 10.893 1.00 93.88 286 HIS A O 1
ATOM 2052 N N . SER A 1 287 ? -11.038 9.746 9.592 1.00 94.81 287 SER A N 1
ATOM 2053 C CA . SER A 1 287 ? -11.044 10.991 10.358 1.00 94.81 287 SER A CA 1
ATOM 2054 C C . SER A 1 287 ? -11.471 12.198 9.526 1.00 94.81 287 SER A C 1
ATOM 2056 O O . SER A 1 287 ? -11.637 12.111 8.309 1.00 94.81 287 SER A O 1
ATOM 2058 N N . SER A 1 288 ? -11.618 13.343 10.194 1.00 93.12 288 SER A N 1
ATOM 2059 C CA . SER A 1 288 ? -11.846 14.644 9.554 1.00 93.12 288 SER A CA 1
ATOM 2060 C C . SER A 1 288 ? -10.646 15.192 8.777 1.00 93.12 288 SER A C 1
ATOM 2062 O O . SER A 1 288 ? -10.735 16.305 8.264 1.00 93.12 288 SER A O 1
ATOM 2064 N N . TRP A 1 289 ? -9.541 14.443 8.647 1.00 94.62 289 TRP A N 1
ATOM 2065 C CA . TRP A 1 289 ? -8.475 14.825 7.720 1.00 94.62 289 TRP A CA 1
ATOM 2066 C C . TRP A 1 289 ? -9.026 14.975 6.303 1.00 94.62 289 TRP A C 1
ATOM 2068 O O . TRP A 1 289 ? -8.706 15.947 5.629 1.00 94.62 289 TRP A O 1
ATOM 2078 N N . THR A 1 290 ? -9.899 14.051 5.891 1.00 93.62 290 THR A N 1
ATOM 2079 C CA . THR A 1 290 ? -10.640 14.116 4.631 1.00 93.62 290 THR A CA 1
ATOM 2080 C C . THR A 1 290 ? -12.146 14.250 4.872 1.00 93.62 290 THR A C 1
ATOM 2082 O O . THR A 1 290 ? -12.642 14.113 5.991 1.00 93.62 290 THR A O 1
ATOM 2085 N N . THR A 1 291 ? -12.912 14.526 3.817 1.00 91.69 291 THR A N 1
ATOM 2086 C CA . THR A 1 291 ? -14.370 14.589 3.918 1.00 91.69 291 THR A CA 1
ATOM 2087 C C . THR A 1 291 ? -14.966 13.189 4.044 1.00 91.69 291 THR A C 1
ATOM 2089 O O . THR A 1 291 ? -14.898 12.379 3.116 1.00 91.69 291 THR A O 1
ATOM 2092 N N . LEU A 1 292 ? -15.588 12.916 5.192 1.00 90.25 292 LEU A N 1
ATOM 2093 C CA . LEU A 1 292 ? -16.272 11.654 5.467 1.00 90.25 292 LEU A CA 1
ATOM 2094 C C . LEU A 1 292 ? -17.579 11.533 4.650 1.00 90.25 292 LEU A C 1
ATOM 2096 O O . LEU A 1 292 ? -18.227 12.550 4.390 1.00 90.25 292 LEU A O 1
ATOM 2100 N N . PRO A 1 293 ? -17.998 10.311 4.259 1.00 85.56 293 PRO A N 1
ATOM 2101 C CA . PRO A 1 293 ? -19.309 10.076 3.643 1.00 85.56 293 PRO A CA 1
ATOM 2102 C C . PRO A 1 293 ? -20.441 10.583 4.532 1.00 85.56 293 PRO A C 1
ATOM 2104 O O . PRO A 1 293 ? -20.293 10.528 5.743 1.00 85.56 293 PRO A O 1
ATOM 2107 N N . ALA A 1 294 ? -21.569 11.021 3.968 1.00 76.50 294 ALA A N 1
ATOM 2108 C CA . ALA A 1 294 ? -22.758 11.360 4.752 1.00 76.50 294 ALA A CA 1
ATOM 2109 C C . ALA A 1 294 ? -23.446 10.093 5.300 1.00 76.50 294 ALA A C 1
ATOM 2111 O O . ALA A 1 294 ? -23.594 9.104 4.586 1.00 76.50 294 ALA A O 1
ATOM 2112 N N . GLY A 1 295 ? -23.900 10.143 6.556 1.00 63.72 295 GLY A N 1
ATOM 2113 C CA . GLY A 1 295 ? -24.494 8.998 7.257 1.00 63.72 295 GLY A CA 1
ATOM 2114 C C . GLY A 1 295 ? -23.509 7.868 7.612 1.00 63.72 295 GLY A C 1
ATOM 2115 O O . GLY A 1 295 ? -22.407 7.756 7.082 1.00 63.72 295 GLY A O 1
ATOM 2116 N N . THR A 1 296 ? -23.903 6.995 8.535 1.00 60.59 296 THR A N 1
ATOM 2117 C CA . THR A 1 296 ? -23.255 5.695 8.774 1.00 60.59 296 THR A CA 1
ATOM 2118 C C . THR A 1 296 ? -24.149 4.568 8.252 1.00 60.59 296 THR A C 1
ATOM 2120 O O . THR A 1 296 ? -25.365 4.749 8.188 1.00 60.59 296 THR A O 1
ATOM 2123 N N . PRO A 1 297 ? -23.611 3.362 7.976 1.00 53.19 297 PRO A N 1
ATOM 2124 C CA . PRO A 1 297 ? -24.436 2.176 7.704 1.00 53.19 297 PRO A CA 1
ATOM 2125 C C . PRO A 1 297 ? -25.459 1.858 8.816 1.00 53.19 297 PRO A C 1
ATOM 2127 O O . PRO A 1 297 ? -26.416 1.130 8.590 1.00 53.19 297 PRO A O 1
ATOM 2130 N N . SER A 1 298 ? -25.266 2.416 10.017 1.00 53.06 298 SER A N 1
ATOM 2131 C CA . SER A 1 298 ? -26.183 2.358 11.162 1.00 53.06 298 SER A CA 1
ATOM 2132 C C . SER A 1 298 ? -27.206 3.501 11.249 1.00 53.06 298 SER A C 1
ATOM 2134 O O . SER A 1 298 ? -27.911 3.583 12.250 1.00 53.06 298 SER A O 1
ATOM 2136 N N . GLY A 1 299 ? -27.294 4.393 10.257 1.00 46.91 299 GLY A N 1
ATOM 2137 C CA . GLY A 1 299 ? -28.261 5.499 10.256 1.00 46.91 299 GLY A CA 1
ATOM 2138 C C . GLY A 1 299 ? -27.921 6.664 11.198 1.00 46.91 299 GLY A C 1
ATOM 2139 O O . GLY A 1 299 ? -28.817 7.396 11.604 1.00 46.91 299 GLY A O 1
ATOM 2140 N N . GLY A 1 300 ? -26.646 6.848 11.565 1.00 54.09 300 GLY A N 1
ATOM 2141 C CA . GLY A 1 300 ? -26.173 7.946 12.421 1.00 54.09 300 GLY A CA 1
ATOM 2142 C C . GLY A 1 300 ? -25.223 8.918 11.714 1.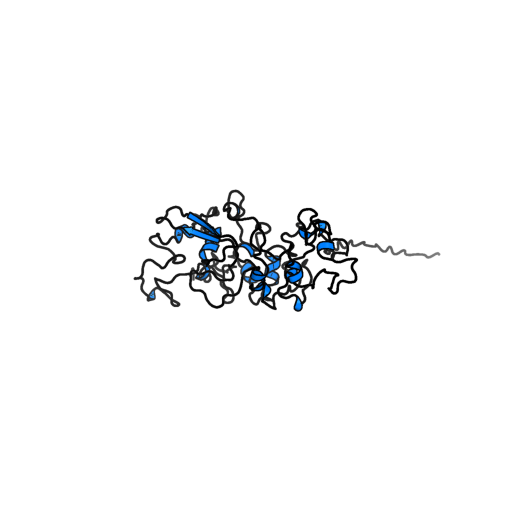00 54.09 300 GLY A C 1
ATOM 2143 O O . GLY A 1 300 ? -24.871 8.734 10.551 1.00 54.09 300 GLY A O 1
ATOM 2144 N N . THR A 1 301 ? -24.771 9.957 12.426 1.00 56.69 301 THR A N 1
ATOM 2145 C CA . THR A 1 301 ? -23.746 10.887 11.923 1.00 56.69 301 THR A CA 1
ATOM 2146 C C . THR A 1 301 ? -22.421 10.142 11.710 1.00 56.69 301 THR A C 1
ATOM 2148 O O . THR A 1 301 ? -21.989 9.432 12.627 1.00 56.69 301 THR A O 1
ATOM 2151 N N . PRO A 1 302 ? -21.756 10.297 10.549 1.00 62.91 302 PRO A N 1
ATOM 2152 C CA . PRO A 1 302 ? -20.392 9.820 10.326 1.00 62.91 302 PRO A CA 1
ATOM 2153 C C . PRO A 1 302 ? -19.509 10.284 11.472 1.00 62.91 302 PRO A C 1
ATOM 2155 O O . PRO A 1 302 ? -19.459 11.475 11.780 1.00 62.91 302 PRO A O 1
ATOM 2158 N N . ARG A 1 303 ? -18.858 9.343 12.154 1.00 79.88 303 ARG A N 1
ATOM 2159 C CA . ARG A 1 303 ? -18.057 9.677 13.329 1.00 79.88 303 ARG A CA 1
ATOM 2160 C C . ARG A 1 303 ? -16.591 9.693 12.952 1.00 79.88 303 ARG A C 1
ATOM 2162 O O . ARG A 1 303 ? -16.034 8.639 12.647 1.00 79.88 303 ARG A O 1
ATOM 2169 N N . ASP A 1 304 ? -16.011 10.884 13.005 1.00 91.69 304 ASP A N 1
ATOM 2170 C CA . ASP A 1 304 ? -14.572 11.103 12.957 1.00 91.69 304 ASP A CA 1
ATOM 2171 C C . ASP A 1 304 ? -13.892 10.276 14.053 1.00 91.69 304 ASP A C 1
ATOM 2173 O O . ASP A 1 304 ? -14.050 10.544 15.246 1.00 91.69 304 ASP A O 1
ATOM 2177 N N . LYS A 1 305 ? -13.172 9.230 13.642 1.00 94.06 305 LYS A N 1
ATOM 2178 C CA . LYS A 1 305 ? -12.547 8.285 14.567 1.00 94.06 305 LYS A CA 1
ATOM 2179 C C . LYS A 1 305 ? -11.392 8.896 15.331 1.00 94.06 305 LYS A C 1
ATOM 2181 O O . LYS A 1 305 ? -11.274 8.589 16.511 1.00 94.06 305 LYS A O 1
ATOM 2186 N N . ALA A 1 306 ? -10.637 9.806 14.727 1.00 95.94 306 ALA A N 1
ATOM 2187 C CA . ALA A 1 306 ? -9.608 10.530 15.459 1.00 95.94 306 ALA A CA 1
ATOM 2188 C C . ALA A 1 306 ? -10.248 11.382 16.564 1.00 95.94 306 ALA A C 1
ATOM 2190 O O . ALA A 1 306 ? -9.817 11.346 17.711 1.00 95.94 306 ALA A O 1
ATOM 2191 N N . LEU A 1 307 ? -11.365 12.061 16.274 1.00 94.38 307 LEU A N 1
ATOM 2192 C CA . LEU A 1 307 ? -12.065 12.857 17.289 1.00 94.38 307 LEU A CA 1
ATOM 2193 C C . LEU A 1 307 ? -12.637 11.998 18.423 1.00 94.38 307 LEU A C 1
ATOM 2195 O O . LEU A 1 307 ? -12.595 12.406 19.582 1.00 94.38 307 LEU A O 1
ATOM 2199 N N . GLN A 1 308 ? -13.173 10.814 18.110 1.00 93.00 308 GLN A N 1
ATOM 2200 C CA . GLN A 1 308 ? -13.690 9.888 19.123 1.00 93.00 308 GLN A CA 1
ATOM 2201 C C . GLN A 1 308 ? -12.582 9.276 19.985 1.00 93.00 308 GLN A C 1
ATOM 2203 O O . GLN A 1 308 ? -12.801 9.037 21.174 1.00 93.00 308 GLN A O 1
ATOM 2208 N N . PHE A 1 309 ? -11.425 9.000 19.387 1.00 95.06 309 PHE A N 1
ATOM 2209 C CA . PHE A 1 309 ? -10.311 8.326 20.047 1.00 95.06 309 PHE A CA 1
ATOM 2210 C C . PHE A 1 309 ? -9.302 9.274 20.695 1.00 95.06 309 PHE A C 1
ATOM 2212 O O . PHE A 1 309 ? -8.464 8.798 21.458 1.00 95.06 309 PHE A O 1
ATOM 2219 N N . ASN A 1 310 ? -9.475 10.587 20.501 1.00 95.81 310 ASN A N 1
ATOM 2220 C CA . ASN A 1 310 ? -8.708 11.633 21.162 1.00 95.81 310 ASN A CA 1
ATOM 2221 C C . ASN A 1 310 ? -8.544 11.327 22.669 1.00 95.81 310 ASN A C 1
ATOM 2223 O O . ASN A 1 310 ? -9.532 11.369 23.419 1.00 95.81 310 ASN A O 1
ATOM 2227 N N . PRO A 1 311 ? -7.305 11.094 23.146 1.00 95.50 311 PRO A N 1
ATOM 2228 C CA . PRO A 1 311 ? -7.014 10.801 24.545 1.00 95.50 311 PRO A CA 1
ATOM 2229 C C . PRO A 1 311 ? -7.441 11.888 25.531 1.00 95.50 311 PRO A C 1
ATOM 2231 O O . PRO A 1 311 ? -7.511 11.637 26.729 1.00 95.50 311 PRO A O 1
ATOM 2234 N N . ASN A 1 312 ? -7.748 13.104 25.082 1.00 95.50 312 ASN A N 1
ATOM 2235 C CA . ASN A 1 312 ? -8.270 14.167 25.937 1.00 95.50 312 ASN A CA 1
ATOM 2236 C C . ASN A 1 312 ? -9.761 13.990 26.265 1.00 95.50 312 ASN A C 1
ATOM 2238 O O . ASN A 1 312 ? -10.225 14.565 27.249 1.00 95.50 312 ASN A O 1
ATOM 2242 N N . ASN A 1 313 ? -10.491 13.127 25.551 1.00 93.69 313 ASN A N 1
ATOM 2243 C CA . ASN A 1 313 ? -11.888 12.815 25.853 1.00 93.69 313 ASN A CA 1
ATOM 2244 C C . ASN A 1 313 ? -12.050 12.129 27.227 1.00 93.69 313 ASN A C 1
ATOM 2246 O O . ASN A 1 313 ? -11.136 11.434 27.683 1.00 93.69 313 ASN A O 1
ATOM 2250 N N . PRO A 1 314 ? -13.211 12.268 27.899 1.00 92.06 314 PRO A N 1
ATOM 2251 C CA . PRO A 1 314 ? -13.493 11.545 29.144 1.00 92.06 314 PRO A CA 1
ATOM 2252 C C . PRO A 1 314 ? -13.479 10.015 28.989 1.00 92.06 314 PRO A C 1
ATOM 2254 O O . PRO A 1 314 ? -13.141 9.305 29.932 1.00 92.06 314 PRO A O 1
ATOM 2257 N N . SER A 1 315 ? -13.831 9.510 27.802 1.00 89.94 315 SER A N 1
ATOM 2258 C CA . SER A 1 315 ? -13.822 8.089 27.445 1.00 89.94 315 SER A CA 1
ATOM 2259 C C . SER A 1 315 ? -13.455 7.922 25.969 1.00 89.94 315 SER A C 1
ATOM 2261 O O . SER A 1 315 ? -13.850 8.746 25.143 1.00 89.94 315 SER A O 1
ATOM 2263 N N . TYR A 1 316 ? -12.686 6.879 25.658 1.00 92.31 316 TYR A N 1
ATOM 2264 C CA . TYR A 1 316 ? -12.213 6.536 24.317 1.00 92.31 316 TYR A CA 1
ATOM 2265 C C . TYR A 1 316 ? -11.753 5.071 24.273 1.00 92.31 316 TYR A C 1
ATOM 2267 O O . TYR A 1 316 ? -11.504 4.452 25.311 1.00 92.31 316 TYR A O 1
ATOM 2275 N N . HIS A 1 317 ? -11.611 4.519 23.065 1.00 92.38 317 HIS A N 1
ATOM 2276 C CA . HIS A 1 317 ? -10.860 3.278 22.862 1.00 92.38 317 HIS A CA 1
ATOM 2277 C C . HIS A 1 317 ? -9.354 3.584 22.872 1.00 92.38 317 HIS A C 1
ATOM 2279 O O . HIS A 1 317 ? -8.948 4.501 22.157 1.00 92.38 317 HIS A O 1
ATOM 2285 N N . PRO A 1 318 ? -8.522 2.854 23.638 1.00 94.69 318 PRO A N 1
ATOM 2286 C CA . PRO A 1 318 ? -7.101 3.154 23.832 1.00 94.69 318 PRO A CA 1
ATOM 2287 C C . PRO A 1 318 ? -6.231 2.793 22.611 1.00 94.69 318 PRO A C 1
ATOM 2289 O O . PRO A 1 318 ? -5.362 1.928 22.689 1.00 94.69 318 PRO A O 1
ATOM 2292 N N . VAL A 1 319 ? -6.477 3.437 21.466 1.00 96.44 319 VAL A N 1
ATOM 2293 C CA . VAL A 1 319 ? -5.689 3.270 20.229 1.00 96.44 319 VAL A CA 1
ATOM 2294 C C . VAL A 1 319 ? -4.504 4.236 20.149 1.00 96.44 319 VAL A C 1
ATOM 2296 O O . VAL A 1 319 ? -3.476 3.888 19.583 1.00 96.44 319 VAL A O 1
ATOM 2299 N N . GLU A 1 320 ? -4.623 5.430 20.736 1.00 96.00 320 GLU A N 1
ATOM 2300 C CA . GLU A 1 320 ? -3.563 6.454 20.749 1.00 96.00 320 GLU A CA 1
ATOM 2301 C C . GLU A 1 320 ? -2.822 6.515 22.094 1.00 96.00 320 GLU A C 1
ATOM 2303 O O . GLU A 1 320 ? -1.627 6.796 22.141 1.00 96.00 320 GLU A O 1
ATOM 2308 N N . ALA A 1 321 ? -3.524 6.250 23.200 1.00 94.50 321 ALA A N 1
ATOM 2309 C CA . ALA A 1 321 ? -2.990 6.304 24.561 1.00 94.50 321 ALA A CA 1
ATOM 2310 C C . ALA A 1 321 ? -3.725 5.321 25.484 1.00 94.50 321 ALA A C 1
ATOM 2312 O O . ALA A 1 321 ? -4.841 4.894 25.183 1.00 94.50 321 ALA A O 1
ATOM 2313 N N . ALA A 1 322 ? -3.102 4.956 26.610 1.00 92.69 322 ALA A N 1
ATOM 2314 C CA . ALA A 1 322 ? -3.696 4.051 27.596 1.00 92.69 322 ALA A CA 1
ATOM 2315 C C . ALA A 1 322 ? -5.035 4.594 28.126 1.00 92.69 322 ALA A C 1
ATOM 2317 O O . ALA A 1 322 ? -5.261 5.805 28.135 1.00 92.69 322 ALA A O 1
ATOM 2318 N N . GLY A 1 323 ? -5.927 3.706 28.572 1.00 90.44 323 GLY A N 1
ATOM 2319 C CA . GLY A 1 323 ? -7.228 4.094 29.120 1.00 90.44 323 GLY A CA 1
ATOM 2320 C C . GLY A 1 323 ? -7.115 4.946 30.392 1.00 90.44 323 GLY A C 1
ATOM 2321 O O . GLY A 1 323 ? -6.179 4.805 31.175 1.00 90.44 323 GLY A O 1
ATOM 2322 N N . LYS A 1 324 ? -8.099 5.828 30.620 1.00 89.50 324 LYS A N 1
ATOM 2323 C CA . LYS A 1 324 ? -8.113 6.769 31.761 1.00 89.50 324 LYS A CA 1
ATOM 2324 C C . LYS A 1 324 ? -8.605 6.198 33.085 1.00 89.50 324 LYS A C 1
ATOM 2326 O O . LYS A 1 324 ? -8.396 6.828 34.116 1.00 89.50 324 LYS A O 1
ATOM 2331 N N . ASN A 1 325 ? -9.303 5.064 33.069 1.00 88.62 325 ASN A N 1
ATOM 2332 C CA . ASN A 1 325 ? -9.879 4.477 34.275 1.00 88.62 325 ASN A CA 1
ATOM 2333 C C . ASN A 1 325 ? -9.077 3.236 34.703 1.00 88.62 325 ASN A C 1
ATOM 2335 O O . ASN A 1 325 ? -9.435 2.125 34.308 1.00 88.62 325 ASN A O 1
ATOM 2339 N N . PRO A 1 326 ? -8.008 3.393 35.508 1.00 86.56 326 PRO A N 1
ATOM 2340 C CA . PRO A 1 326 ? -7.194 2.267 35.966 1.00 86.56 326 PRO A CA 1
ATOM 2341 C C . PRO A 1 326 ? -7.935 1.347 36.947 1.00 86.56 326 PRO A C 1
ATOM 2343 O O . PRO A 1 326 ? -7.479 0.235 37.186 1.00 86.56 326 PRO A O 1
ATOM 2346 N N . ASN A 1 327 ? -9.078 1.780 37.493 1.00 89.50 327 ASN A N 1
ATOM 2347 C CA . ASN A 1 327 ? -9.814 1.067 38.540 1.00 89.50 327 ASN A CA 1
ATOM 2348 C C . ASN A 1 327 ? -10.898 0.120 37.996 1.00 89.50 327 ASN A C 1
ATOM 2350 O O . ASN A 1 327 ? -11.708 -0.392 38.770 1.00 89.50 327 ASN A O 1
ATOM 2354 N N . ILE A 1 328 ? -10.959 -0.110 36.679 1.00 89.62 328 ILE A N 1
ATOM 2355 C CA . ILE A 1 328 ? -11.865 -1.119 36.118 1.00 89.62 328 ILE A CA 1
ATOM 2356 C C . ILE A 1 328 ? -11.451 -2.491 36.662 1.00 89.62 328 ILE A C 1
ATOM 2358 O O . ILE A 1 328 ? -10.283 -2.870 36.577 1.00 89.62 328 ILE A O 1
ATOM 2362 N N . SER A 1 329 ? -12.417 -3.235 37.210 1.00 90.19 329 SER A N 1
ATOM 2363 C CA . SER A 1 329 ? -12.192 -4.583 37.738 1.00 90.19 329 SER A CA 1
ATOM 2364 C C . SER A 1 329 ? -11.485 -5.466 36.710 1.00 90.19 329 SER A C 1
ATOM 2366 O O . SER A 1 329 ? -11.899 -5.524 35.553 1.00 90.19 329 SER A O 1
ATOM 2368 N N . ALA A 1 330 ? -10.461 -6.207 37.141 1.00 85.06 330 ALA A N 1
ATOM 2369 C CA . ALA A 1 330 ? -9.748 -7.144 36.274 1.00 85.06 330 ALA A CA 1
ATOM 2370 C C . ALA A 1 330 ? -10.691 -8.191 35.649 1.00 85.06 330 ALA A C 1
ATOM 2372 O O . ALA A 1 330 ? -10.481 -8.605 34.515 1.00 85.06 330 ALA A O 1
ATOM 2373 N N . GLY A 1 331 ? -11.774 -8.554 36.351 1.00 89.94 331 GLY A N 1
ATOM 2374 C CA . GLY A 1 331 ? -12.796 -9.481 35.853 1.00 89.94 331 GLY A CA 1
ATOM 2375 C C . GLY A 1 331 ? -13.677 -8.926 34.727 1.00 89.94 331 GLY A C 1
ATOM 2376 O O . GLY A 1 331 ? -14.435 -9.684 34.135 1.00 89.94 331 GLY A O 1
ATOM 2377 N N . ALA A 1 332 ? -13.587 -7.629 34.411 1.00 90.38 332 ALA A N 1
ATOM 2378 C CA . ALA A 1 332 ? -14.262 -7.036 33.254 1.00 90.38 332 ALA A CA 1
ATOM 2379 C C . ALA A 1 332 ? -13.510 -7.283 31.933 1.00 90.38 332 ALA A C 1
ATOM 2381 O O . ALA A 1 332 ? -13.998 -6.905 30.868 1.00 90.38 332 ALA A O 1
ATOM 2382 N N . PHE A 1 333 ? -12.324 -7.896 31.993 1.00 90.69 333 PHE A N 1
ATOM 2383 C CA . PHE A 1 333 ? -11.480 -8.172 30.840 1.00 90.69 333 PHE A CA 1
ATOM 2384 C C . PHE A 1 333 ? -11.210 -9.672 30.694 1.00 90.69 333 PHE A C 1
ATOM 2386 O O . PHE A 1 333 ? -11.171 -10.424 31.664 1.00 90.69 333 PHE A O 1
ATOM 2393 N N . VAL A 1 334 ? -10.977 -10.099 29.454 1.00 89.38 334 VAL A N 1
ATOM 2394 C CA . VAL A 1 334 ? -10.582 -11.469 29.093 1.00 89.38 334 VAL A CA 1
ATOM 2395 C C . VAL A 1 334 ? -9.310 -11.431 28.251 1.00 89.38 334 VAL A C 1
ATOM 2397 O O . VAL A 1 334 ? -8.881 -10.361 27.827 1.00 89.38 334 VAL A O 1
ATOM 2400 N N . ASN A 1 335 ? -8.694 -12.582 27.976 1.00 87.12 335 ASN A N 1
ATOM 2401 C CA . ASN A 1 335 ? -7.558 -12.693 27.047 1.00 87.12 335 ASN A CA 1
ATOM 2402 C C . ASN A 1 335 ? -6.393 -11.732 27.365 1.00 87.12 335 ASN A C 1
ATOM 2404 O O . ASN A 1 335 ? -5.774 -11.174 26.459 1.00 87.12 335 ASN A O 1
ATOM 2408 N N . ASN A 1 336 ? -6.108 -11.524 28.657 1.00 85.94 336 ASN A N 1
ATOM 2409 C CA . ASN A 1 336 ? -5.065 -10.618 29.160 1.00 85.94 336 ASN A CA 1
ATOM 2410 C C . ASN A 1 336 ? -5.249 -9.137 28.773 1.00 85.94 336 ASN A C 1
ATOM 2412 O O . ASN A 1 336 ? -4.280 -8.368 28.748 1.00 85.94 336 ASN A O 1
ATOM 2416 N N . TRP A 1 337 ? -6.480 -8.726 28.470 1.00 89.44 337 TRP A N 1
ATOM 2417 C CA . TRP A 1 337 ? -6.842 -7.316 28.405 1.00 89.44 337 TRP A CA 1
ATOM 2418 C C . TRP A 1 337 ? -6.914 -6.705 29.804 1.00 89.44 337 TRP A C 1
ATOM 2420 O O . TRP A 1 337 ? -7.081 -7.401 30.802 1.00 89.44 337 TRP A O 1
ATOM 2430 N N . GLY A 1 338 ? -6.765 -5.387 29.875 1.00 90.56 338 GLY A N 1
ATOM 2431 C CA . GLY A 1 338 ? -6.804 -4.646 31.127 1.00 90.56 338 GLY A CA 1
ATOM 2432 C C . GLY A 1 338 ? -6.969 -3.147 30.886 1.00 90.56 338 GLY A C 1
ATOM 2433 O O . GLY A 1 338 ? -6.850 -2.692 29.747 1.00 90.56 338 GLY A O 1
ATOM 2434 N N . PRO A 1 339 ? -7.189 -2.354 31.944 1.00 88.00 339 PRO A N 1
ATOM 2435 C CA . PRO A 1 339 ? -7.557 -0.942 31.817 1.00 88.00 339 PRO A CA 1
ATOM 2436 C C . PRO A 1 339 ? -6.465 -0.058 31.194 1.00 88.00 339 PRO A C 1
ATOM 2438 O O . PRO A 1 339 ? -6.768 0.992 30.632 1.00 88.00 339 PRO A O 1
ATOM 2441 N N . ALA A 1 340 ? -5.201 -0.484 31.268 1.00 85.62 340 ALA A N 1
ATOM 2442 C CA . ALA A 1 340 ? -4.055 0.235 30.712 1.00 85.62 340 ALA A CA 1
ATOM 244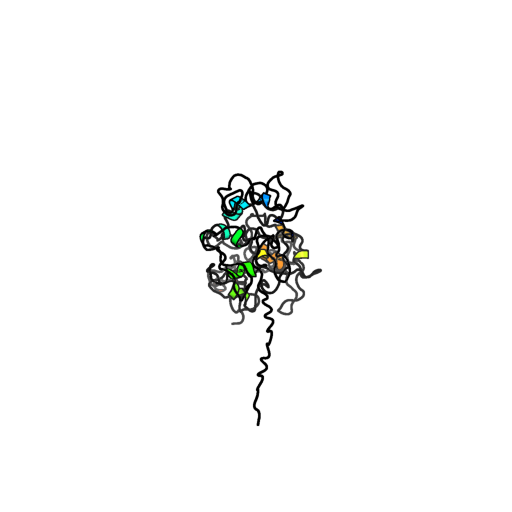3 C C . ALA A 1 340 ? -3.580 -0.302 29.345 1.00 85.62 340 ALA A C 1
ATOM 2445 O O . ALA A 1 340 ? -2.626 0.232 28.783 1.00 85.62 340 ALA A O 1
ATOM 2446 N N . LYS A 1 341 ? -4.199 -1.366 28.808 1.00 90.62 341 LYS A N 1
ATOM 2447 C CA . LYS A 1 341 ? -3.787 -1.958 27.527 1.00 90.62 341 LYS A CA 1
ATOM 2448 C C . LYS A 1 341 ? -4.126 -1.019 26.371 1.00 90.62 341 LYS A C 1
ATOM 2450 O O . LYS A 1 341 ? -5.278 -0.625 26.209 1.00 90.62 341 LYS A O 1
ATOM 2455 N N . LEU A 1 342 ? -3.118 -0.722 25.555 1.00 94.44 342 LEU A N 1
ATOM 2456 C CA . LEU A 1 342 ? -3.320 -0.188 24.214 1.00 94.44 342 LEU A CA 1
ATOM 2457 C C . LEU A 1 342 ? -3.885 -1.264 23.289 1.00 94.44 342 LEU A C 1
ATOM 2459 O O . LEU A 1 342 ? -3.667 -2.457 23.515 1.00 94.44 342 LEU A O 1
ATOM 2463 N N . MET A 1 343 ? -4.577 -0.815 22.246 1.00 93.81 343 MET A N 1
ATOM 2464 C CA . MET A 1 343 ? -5.178 -1.666 21.228 1.00 93.81 343 MET A CA 1
ATOM 2465 C C . MET A 1 343 ? -4.868 -1.202 19.816 1.00 93.81 343 MET A C 1
ATOM 2467 O O . MET A 1 343 ? -4.690 -0.014 19.552 1.00 93.81 343 MET A O 1
ATOM 2471 N N . TYR A 1 344 ? -4.878 -2.159 18.903 1.00 95.88 344 TYR A N 1
ATOM 2472 C CA . TYR A 1 344 ? -4.977 -1.911 17.477 1.00 95.88 344 TYR A CA 1
ATOM 2473 C C . TYR A 1 344 ? -6.432 -1.666 17.079 1.00 95.88 344 TYR A C 1
ATOM 2475 O O . TYR A 1 344 ? -7.359 -2.222 17.671 1.00 95.88 344 TYR A O 1
ATOM 2483 N N . CYS A 1 345 ? -6.655 -0.896 16.015 1.00 95.44 345 CYS A N 1
ATOM 2484 C CA . CYS A 1 345 ? -7.954 -0.890 15.348 1.00 95.44 345 CYS A CA 1
ATOM 2485 C C . CYS A 1 345 ? -8.292 -2.310 14.866 1.00 95.44 345 CYS A C 1
ATOM 2487 O O . CYS A 1 345 ? -9.434 -2.758 15.001 1.00 95.44 345 CYS A O 1
ATOM 2489 N N . THR A 1 346 ? -7.285 -3.038 14.372 1.00 94.69 346 THR A N 1
ATOM 2490 C CA . THR A 1 346 ? -7.435 -4.399 13.837 1.00 94.69 346 THR A CA 1
ATOM 2491 C C . THR A 1 346 ? -7.528 -5.500 14.895 1.00 94.69 346 THR A C 1
ATOM 2493 O O . THR A 1 346 ? -7.751 -6.654 14.537 1.00 94.69 346 THR A O 1
ATOM 2496 N N . ASP A 1 347 ? -7.453 -5.185 16.194 1.00 93.44 347 ASP A N 1
ATOM 2497 C CA . ASP A 1 347 ? -7.791 -6.171 17.232 1.00 93.44 347 ASP A CA 1
ATOM 2498 C C . ASP A 1 347 ? -9.281 -6.554 17.165 1.00 93.44 347 ASP A C 1
ATOM 2500 O O . ASP A 1 347 ? -9.643 -7.706 17.417 1.00 93.44 347 ASP A O 1
ATOM 2504 N N . CYS A 1 348 ? -10.130 -5.600 16.760 1.00 92.25 348 CYS A N 1
ATOM 2505 C CA . CYS A 1 348 ? -11.569 -5.794 16.575 1.00 92.25 348 CYS A CA 1
ATOM 2506 C C . CYS A 1 348 ? -11.994 -5.697 15.104 1.00 92.25 348 CYS A C 1
ATOM 2508 O O . CYS A 1 348 ? -12.835 -6.485 14.677 1.00 92.25 348 CYS A O 1
ATOM 2510 N N . HIS A 1 349 ? -11.430 -4.754 14.338 1.00 94.38 349 HIS A N 1
ATOM 2511 C CA . HIS A 1 349 ? -11.771 -4.511 12.933 1.00 94.38 349 HIS A CA 1
ATOM 2512 C C . HIS A 1 349 ? -10.830 -5.269 11.988 1.00 94.38 349 HIS A C 1
ATOM 2514 O O . HIS A 1 349 ? -9.906 -4.701 11.407 1.00 94.38 349 HIS A O 1
ATOM 2520 N N . THR A 1 350 ? -11.032 -6.575 11.871 1.00 94.31 350 THR A N 1
ATOM 2521 C CA . THR A 1 350 ? -10.196 -7.488 11.082 1.00 94.31 350 THR A CA 1
ATOM 2522 C C . THR A 1 350 ? -11.052 -8.608 10.500 1.00 94.31 350 THR A C 1
ATOM 2524 O O . THR A 1 350 ? -12.229 -8.742 10.830 1.00 94.31 350 THR A O 1
ATOM 2527 N N . SER A 1 351 ? -10.450 -9.429 9.644 1.00 94.69 351 SER A N 1
ATOM 2528 C CA . SER A 1 351 ? -11.044 -10.686 9.200 1.00 94.69 351 SER A CA 1
ATOM 2529 C C . SER A 1 351 ? -11.551 -11.553 10.355 1.00 94.69 351 SER A C 1
ATOM 2531 O O . SER A 1 351 ? -10.892 -11.674 11.388 1.00 94.69 351 SER A O 1
ATOM 2533 N N . ASP A 1 352 ? -12.696 -12.201 10.144 1.00 93.81 352 ASP A N 1
ATOM 2534 C CA . ASP A 1 352 ? -13.193 -13.313 10.962 1.00 93.81 352 ASP A CA 1
ATOM 2535 C C . ASP A 1 352 ? -12.454 -14.639 10.683 1.00 93.81 352 ASP A C 1
ATOM 2537 O O . ASP A 1 352 ? -12.685 -15.637 11.363 1.00 93.81 352 ASP A O 1
ATOM 2541 N N . SER A 1 353 ? -11.529 -14.657 9.716 1.00 89.00 353 SER A N 1
ATOM 2542 C CA . SER A 1 353 ? -10.599 -15.768 9.499 1.00 89.00 353 SER A CA 1
ATOM 2543 C C . SER A 1 353 ? -9.541 -15.834 10.601 1.00 89.00 353 SER A C 1
ATOM 2545 O O . SER A 1 353 ? -9.009 -14.821 11.054 1.00 89.00 353 SER A O 1
ATOM 2547 N N . THR A 1 354 ? -9.161 -17.048 10.997 1.00 83.38 354 THR A N 1
ATOM 2548 C CA . THR A 1 354 ? -8.046 -17.274 11.930 1.00 83.38 354 THR A CA 1
ATOM 2549 C C . THR A 1 354 ? -6.674 -17.171 11.262 1.00 83.38 354 THR A C 1
ATOM 2551 O O . THR A 1 354 ? -5.679 -16.983 11.960 1.00 83.38 354 THR A O 1
ATOM 2554 N N . ALA A 1 355 ? -6.610 -17.272 9.930 1.00 83.31 355 ALA A N 1
ATOM 2555 C CA . ALA A 1 355 ? -5.366 -17.276 9.159 1.00 83.31 355 ALA A CA 1
ATOM 2556 C C . ALA A 1 355 ? -4.949 -15.884 8.653 1.00 83.31 355 ALA A C 1
ATOM 2558 O O . ALA A 1 355 ? -3.796 -15.686 8.278 1.00 83.31 355 ALA A O 1
ATOM 2559 N N . LEU A 1 356 ? -5.870 -14.916 8.636 1.00 88.12 356 LEU A N 1
ATOM 2560 C CA . LEU A 1 356 ? -5.656 -13.593 8.051 1.00 88.12 356 LEU A CA 1
ATOM 2561 C C . LEU A 1 356 ? -5.822 -12.507 9.107 1.00 88.12 356 LEU A C 1
ATOM 2563 O O . LEU A 1 356 ? -6.748 -12.525 9.914 1.00 88.12 356 LEU A O 1
ATOM 2567 N N . ARG A 1 357 ? -4.922 -11.526 9.079 1.00 85.56 357 ARG A N 1
ATOM 2568 C CA . ARG A 1 357 ? -5.006 -10.318 9.904 1.00 85.56 357 ARG A CA 1
ATOM 2569 C C . ARG A 1 357 ? -5.170 -9.098 9.012 1.00 85.56 357 ARG A C 1
ATOM 2571 O O . ARG A 1 357 ? -4.625 -9.061 7.912 1.00 85.56 357 ARG A O 1
ATOM 2578 N N . GLY A 1 358 ? -5.872 -8.095 9.522 1.00 90.56 358 GLY A N 1
ATOM 2579 C CA . GLY A 1 358 ? -6.119 -6.834 8.833 1.00 90.56 358 GLY A CA 1
ATOM 2580 C C . GLY A 1 358 ? -7.555 -6.716 8.314 1.00 90.56 358 GLY A C 1
ATOM 2581 O O . GLY A 1 358 ? -8.291 -7.707 8.253 1.00 90.56 358 GLY A O 1
ATOM 2582 N N . PRO A 1 359 ? -7.982 -5.498 7.949 1.00 94.12 359 PRO A N 1
ATOM 2583 C CA . PRO A 1 359 ? -9.381 -5.186 7.689 1.00 94.12 359 PRO A CA 1
ATOM 2584 C C . PRO A 1 359 ? -9.796 -5.514 6.243 1.00 94.12 359 PRO A C 1
ATOM 2586 O O . PRO A 1 359 ? -10.451 -4.704 5.595 1.00 94.12 359 PRO A O 1
ATOM 2589 N N . HIS A 1 360 ? -9.412 -6.680 5.714 1.00 94.62 360 HIS A N 1
ATOM 2590 C CA . HIS A 1 360 ? -9.734 -7.072 4.335 1.00 94.62 360 HIS A CA 1
ATOM 2591 C C . HIS A 1 360 ? -11.238 -7.304 4.176 1.00 94.62 360 HIS A C 1
ATOM 2593 O O . HIS A 1 360 ? -11.897 -6.580 3.433 1.00 94.62 360 HIS A O 1
ATOM 2599 N N . GLY A 1 361 ? -11.798 -8.241 4.945 1.00 94.81 361 GLY A N 1
ATOM 2600 C CA . GLY A 1 361 ? -13.236 -8.470 4.995 1.00 94.81 361 GLY A CA 1
ATOM 2601 C C . GLY A 1 361 ? -13.659 -9.479 6.056 1.00 94.81 361 GLY A C 1
ATOM 2602 O O . GLY A 1 361 ? -12.878 -10.339 6.456 1.00 94.81 361 GLY A O 1
ATOM 2603 N N . SER A 1 362 ? -14.909 -9.365 6.498 1.00 95.56 362 SER A N 1
ATOM 2604 C CA . SER A 1 362 ? -15.543 -10.202 7.511 1.00 95.56 362 SER A CA 1
ATOM 2605 C C . SER A 1 362 ? -17.005 -10.512 7.173 1.00 95.56 362 SER A C 1
ATOM 2607 O O . SER A 1 362 ? -17.682 -9.759 6.462 1.00 95.56 362 SER A O 1
ATOM 2609 N N . LEU A 1 363 ? -17.507 -11.624 7.711 1.00 95.00 363 LEU A N 1
ATOM 2610 C CA . LEU A 1 363 ? -18.935 -11.944 7.735 1.00 95.00 363 LEU A CA 1
ATOM 2611 C C . LEU A 1 363 ? -19.732 -11.034 8.687 1.00 95.00 363 LEU A C 1
ATOM 2613 O O . LEU A 1 363 ? -20.942 -10.885 8.514 1.00 95.00 363 LEU A O 1
ATOM 2617 N N . TYR A 1 364 ? -19.072 -10.382 9.648 1.00 94.25 364 TYR A N 1
ATOM 2618 C CA . TYR A 1 364 ? -19.712 -9.547 10.664 1.00 94.25 364 TYR A CA 1
ATOM 2619 C C . TYR A 1 364 ? -19.630 -8.053 10.334 1.00 94.25 364 TYR A C 1
ATOM 2621 O O . TYR A 1 364 ? -18.630 -7.551 9.808 1.00 94.25 364 TYR A O 1
ATOM 2629 N N . ASN A 1 365 ? -20.704 -7.326 10.663 1.00 90.62 365 ASN A N 1
ATOM 2630 C CA . ASN A 1 365 ? -20.851 -5.909 10.326 1.00 90.62 365 ASN A CA 1
ATOM 2631 C C . ASN A 1 365 ? -19.678 -5.070 10.855 1.00 90.62 365 ASN A C 1
ATOM 2633 O O . ASN A 1 365 ? -19.137 -5.356 11.916 1.00 90.62 365 ASN A O 1
ATOM 2637 N N . TYR A 1 366 ? -19.306 -4.019 10.119 1.00 89.50 366 TYR A N 1
ATOM 2638 C CA . TYR A 1 366 ? -18.151 -3.152 10.401 1.00 89.50 366 TYR A CA 1
ATOM 2639 C C . TYR A 1 366 ? -16.791 -3.857 10.354 1.00 89.50 366 TYR A C 1
ATOM 2641 O O . TYR A 1 366 ? -15.833 -3.380 10.966 1.00 89.50 366 TYR A O 1
ATOM 2649 N N . ILE A 1 367 ? -16.704 -4.963 9.608 1.00 93.75 367 ILE A N 1
ATOM 2650 C CA . ILE A 1 367 ? -15.491 -5.779 9.488 1.00 93.75 367 ILE A CA 1
ATOM 2651 C C . ILE A 1 367 ? -15.048 -6.278 10.872 1.00 93.75 367 ILE A C 1
ATOM 2653 O O . ILE A 1 367 ? -13.880 -6.189 11.231 1.00 93.75 367 ILE A O 1
ATOM 2657 N N . LEU A 1 368 ? -15.995 -6.703 11.709 1.00 94.12 368 LEU A N 1
ATOM 2658 C CA . LEU A 1 368 ? -15.666 -7.185 13.049 1.00 94.12 368 LEU A CA 1
ATOM 2659 C C . LEU A 1 368 ? -15.122 -8.611 12.991 1.00 94.12 368 LEU A C 1
ATOM 2661 O O . LEU A 1 368 ? -15.602 -9.424 12.212 1.00 94.12 368 LEU A O 1
ATOM 2665 N N . LYS A 1 369 ? -14.160 -8.939 13.852 1.00 92.75 369 LYS A N 1
ATOM 2666 C CA . LYS A 1 369 ? -13.595 -10.294 13.948 1.00 92.75 369 LYS A CA 1
ATOM 2667 C C . LYS A 1 369 ? -14.613 -11.348 14.396 1.00 92.75 369 LYS A C 1
ATOM 2669 O O . LYS A 1 369 ? -14.514 -12.508 14.014 1.00 92.75 369 LYS A O 1
ATOM 2674 N N . LEU A 1 370 ? -15.550 -10.953 15.254 1.00 91.25 370 LEU A N 1
ATOM 2675 C CA . LEU A 1 370 ? -16.552 -11.817 15.881 1.00 91.25 370 LEU A CA 1
ATOM 2676 C C . LEU A 1 370 ? -17.923 -11.140 15.829 1.00 91.25 370 LEU A C 1
ATOM 2678 O O . LEU A 1 370 ? -18.005 -9.911 15.721 1.00 91.25 370 LEU A O 1
ATOM 2682 N N . ASP A 1 371 ? -18.987 -11.931 15.957 1.00 89.31 371 ASP A N 1
ATOM 2683 C CA . ASP A 1 371 ? -20.329 -11.386 16.129 1.00 89.31 371 ASP A CA 1
ATOM 2684 C C . ASP A 1 371 ? -20.463 -10.743 17.514 1.00 89.31 371 ASP A C 1
ATOM 2686 O O . ASP A 1 371 ? -20.237 -11.383 18.538 1.00 89.31 371 ASP A O 1
ATOM 2690 N N . TYR A 1 372 ? -20.834 -9.465 17.543 1.00 73.19 372 TYR A N 1
ATOM 2691 C CA . TYR A 1 372 ? -21.081 -8.717 18.777 1.00 73.19 372 TYR A CA 1
ATOM 2692 C C . TYR A 1 372 ? -22.567 -8.727 19.181 1.00 73.19 372 TYR A C 1
ATOM 2694 O O . TYR A 1 372 ? -22.959 -8.069 20.141 1.00 73.19 372 TYR A O 1
ATOM 2702 N N . ARG A 1 373 ? -23.420 -9.425 18.420 1.00 66.94 373 ARG A N 1
ATOM 2703 C CA . ARG A 1 373 ? -24.852 -9.609 18.708 1.00 66.94 373 ARG A CA 1
ATOM 2704 C C . ARG A 1 373 ? -25.182 -10.991 19.282 1.00 66.94 373 ARG A C 1
ATOM 2706 O O . ARG A 1 373 ? -26.358 -11.228 19.555 1.00 66.94 373 ARG A O 1
ATOM 2713 N N . ALA A 1 374 ? -24.187 -11.870 19.395 1.00 49.59 374 ALA A N 1
ATOM 2714 C CA . ALA A 1 374 ? -24.346 -13.251 19.842 1.00 49.59 374 ALA A CA 1
ATOM 2715 C C . ALA A 1 374 ? -24.476 -13.372 21.364 1.00 49.59 374 ALA A C 1
ATOM 2717 O O . ALA A 1 374 ? -23.743 -12.651 22.082 1.00 49.59 374 ALA A O 1
#

Radius of gyration: 26.32 Å; chains: 1; bounding box: 66×63×109 Å

Secondary structure (DSSP, 8-state):
----------------------PPPPTTTTTGGGSTTT-TTTS--S-TTS-TT-GGGTB--SSS--SSGGGBSS-SSHHHHTSTTTTSS--TTSSS--HHHHHTSHHHH-TT------BTTTBTTSPPPPPGGGTT-GGGTB-TT--EETTEEPGGGBSS-THHHHHTTSBSSSSSSBHHHHTTSSEE-STTT--S---TT-TT-GGGGSSSSS------HHHH--TTT----SSPPPTTBPPGGGTTS-EEEEE--STTSPPEEEEE-TT--S--BHHHHHHHHHSTTS-PPSS-TTSS----HHHHH-TTSSS--SSSS--S-TTS-GGG--TT--TT----GGGTBS-S-SS--SSSEESBGGGBSS-S--